Protein AF-0000000066301058 (afdb_homodimer)

Foldseek 3Di:
DVVVVVVVVVVVLLVVLVVVLVVVLQADKFWFFFPVRQWIWIAGSVGDTDDIHHHPVQPDPPNVVVVVVRNVRRSVRRVVVSVVVSVVSVCVSCVVPCPPPPDPNPD/DVVVVVVVVVVVLLVVLVVVLVVVLQADKFWFFFPVRQWIWIAGSVGDTDDIHHHPVQPDPPNVVVVVVRNVRRSVRRVVVSVVVSVVSVCVSCVVPCPPPPDPNPD

Organism: Phenylobacterium zucineum (strain HLK1) (NCBI:txid450851)

Radius of gyration: 21.94 Å; Cα contacts (8 Å, |Δi|>4): 289; chains: 2; bounding box: 33×73×50 Å

Structure (mmCIF, N/CA/C/O backbone):
data_AF-0000000066301058-model_v1
#
loop_
_entity.id
_entity.type
_entity.pdbx_description
1 polymer 'Nucleoid-associated protein PHZ_c0369'
#
loop_
_atom_site.group_PDB
_atom_site.id
_atom_site.type_symbol
_atom_site.label_atom_id
_atom_site.label_alt_id
_atom_site.label_comp_id
_atom_site.label_asym_id
_atom_site.label_entity_id
_atom_site.label_seq_id
_atom_site.pdbx_PDB_ins_code
_atom_site.Cartn_x
_atom_site.Cartn_y
_atom_site.Cartn_z
_atom_site.occupancy
_atom_site.B_iso_or_equiv
_atom_site.auth_seq_id
_atom_site.auth_comp_id
_atom_site.auth_asym_id
_atom_site.auth_atom_id
_atom_site.pdbx_PDB_model_num
ATOM 1 N N . MET A 1 1 ? 3.502 44.375 7.547 1 65.12 1 MET A N 1
ATOM 2 C CA . MET A 1 1 ? 2.688 43.875 6.445 1 65.12 1 MET A CA 1
ATOM 3 C C . MET A 1 1 ? 3.535 43.062 5.453 1 65.12 1 MET A C 1
ATOM 5 O O . MET A 1 1 ? 3.078 42.062 4.895 1 65.12 1 MET A O 1
ATOM 9 N N . LYS A 1 2 ? 4.75 43.5 5.191 1 77.94 2 LYS A N 1
ATOM 10 C CA . LYS A 1 2 ? 5.688 42.844 4.285 1 77.94 2 LYS A CA 1
ATOM 11 C C . LYS A 1 2 ? 6.039 41.438 4.785 1 77.94 2 LYS A C 1
ATOM 13 O O . LYS A 1 2 ? 6.113 40.5 3.998 1 77.94 2 LYS A O 1
ATOM 18 N N . ASP A 1 3 ? 5.965 41.344 6.133 1 84.44 3 ASP A N 1
ATOM 19 C CA . ASP A 1 3 ? 6.316 40.062 6.746 1 84.44 3 ASP A CA 1
ATOM 20 C C . ASP A 1 3 ? 5.188 39.031 6.586 1 84.44 3 ASP A C 1
ATOM 22 O O . ASP A 1 3 ? 5.434 37.875 6.293 1 84.44 3 ASP A O 1
ATOM 26 N N . LEU A 1 4 ? 3.994 39.656 6.539 1 82.06 4 LEU A N 1
ATOM 27 C CA . LEU A 1 4 ? 2.82 38.812 6.383 1 82.06 4 LEU A CA 1
ATOM 28 C C . LEU A 1 4 ? 2.689 38.312 4.945 1 82.06 4 LEU A C 1
ATOM 30 O O . LEU A 1 4 ? 2.363 37.156 4.707 1 82.06 4 LEU A O 1
ATOM 34 N N . ASN A 1 5 ? 2.988 39.25 4.016 1 88.12 5 ASN A N 1
ATOM 35 C CA . ASN A 1 5 ? 2.934 38.906 2.6 1 88.12 5 ASN A CA 1
ATOM 36 C C . ASN A 1 5 ? 3.955 37.844 2.242 1 88.12 5 ASN A C 1
ATOM 38 O O . ASN A 1 5 ? 3.664 36.938 1.451 1 88.12 5 ASN A O 1
ATOM 42 N N . SER A 1 6 ? 5.172 37.969 2.773 1 87.19 6 SER A N 1
ATOM 43 C CA . SER A 1 6 ? 6.227 36.969 2.531 1 87.19 6 SER A CA 1
ATOM 44 C C . SER A 1 6 ? 5.863 35.625 3.119 1 87.19 6 SER A C 1
ATOM 46 O O . SER A 1 6 ? 6.102 34.594 2.496 1 87.19 6 SER A O 1
ATOM 48 N N . LEU A 1 7 ? 5.266 35.656 4.277 1 85.56 7 LEU A N 1
ATOM 49 C CA . LEU A 1 7 ? 4.824 34.438 4.926 1 85.56 7 LEU A CA 1
ATOM 50 C C . LEU A 1 7 ? 3.721 33.75 4.117 1 85.56 7 LEU A C 1
ATOM 52 O O . LEU A 1 7 ? 3.748 32.531 3.922 1 85.56 7 LEU A O 1
ATOM 56 N N . MET A 1 8 ? 2.795 34.5 3.643 1 87.56 8 MET A N 1
ATOM 57 C CA . MET A 1 8 ? 1.686 33.969 2.848 1 87.56 8 MET A CA 1
ATOM 58 C C . MET A 1 8 ? 2.191 33.344 1.555 1 87.56 8 MET A C 1
ATOM 60 O O . MET A 1 8 ? 1.73 32.281 1.159 1 87.56 8 MET A O 1
ATOM 64 N N . LYS A 1 9 ? 3.193 34.031 0.849 1 90.31 9 LYS A N 1
ATOM 65 C CA . LYS A 1 9 ? 3.795 33.531 -0.377 1 90.31 9 LYS A CA 1
ATOM 66 C C . LYS A 1 9 ? 4.527 32.219 -0.12 1 90.31 9 LYS A C 1
ATOM 68 O O . LYS A 1 9 ? 4.445 31.281 -0.925 1 90.31 9 LYS A O 1
ATOM 73 N N . GLN A 1 10 ? 5.148 32.125 0.929 1 87 10 GLN A N 1
ATOM 74 C CA . GLN A 1 10 ? 5.867 30.922 1.316 1 87 10 GLN A CA 1
ATOM 75 C C . GLN A 1 10 ? 4.902 29.766 1.599 1 87 10 GLN A C 1
ATOM 77 O O . GLN A 1 10 ? 5.129 28.641 1.163 1 87 10 GLN A O 1
ATOM 82 N N . ALA A 1 11 ? 3.848 30.078 2.26 1 87.19 11 ALA A N 1
ATOM 83 C CA . ALA 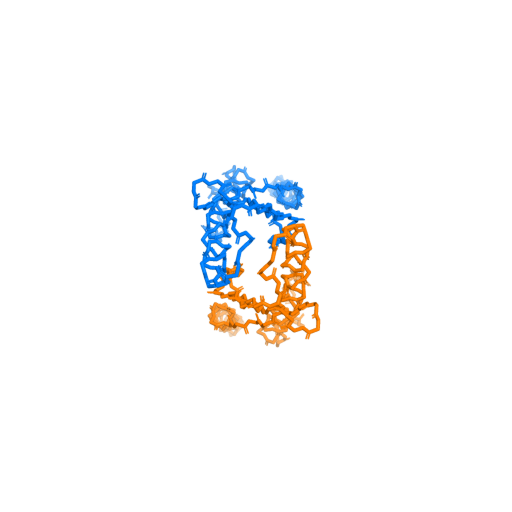A 1 11 ? 2.83 29.062 2.557 1 87.19 11 ALA A CA 1
ATOM 84 C C . ALA A 1 11 ? 2.221 28.5 1.275 1 87.19 11 ALA A C 1
ATOM 86 O O . ALA A 1 11 ? 2.059 27.297 1.136 1 87.19 11 ALA A O 1
ATOM 87 N N . GLN A 1 12 ? 1.931 29.375 0.357 1 92.62 12 GLN A N 1
ATOM 88 C CA . GLN A 1 12 ? 1.384 28.969 -0.935 1 92.62 12 GLN A CA 1
ATOM 89 C C . GLN A 1 12 ? 2.379 28.109 -1.713 1 92.62 12 GLN A C 1
ATOM 91 O O . GLN A 1 12 ? 1.999 27.125 -2.34 1 92.62 12 GLN A O 1
ATOM 96 N N . ALA A 1 13 ? 3.59 28.516 -1.666 1 90.81 13 ALA A N 1
ATOM 97 C CA . ALA A 1 13 ? 4.641 27.766 -2.355 1 90.81 13 ALA A CA 1
ATOM 98 C C . ALA A 1 13 ? 4.793 26.359 -1.779 1 90.81 13 ALA A C 1
ATOM 100 O O . ALA A 1 13 ? 4.957 25.391 -2.525 1 90.81 13 ALA A O 1
ATOM 101 N N . MET A 1 14 ? 4.723 26.266 -0.53 1 88.12 14 MET A N 1
ATOM 102 C CA . MET A 1 14 ? 4.805 24.953 0.13 1 88.12 14 MET A CA 1
ATOM 103 C C . MET A 1 14 ? 3.633 24.062 -0.27 1 88.12 14 MET A C 1
ATOM 105 O O . MET A 1 14 ? 3.826 22.906 -0.643 1 88.12 14 MET A O 1
ATOM 109 N N . GLN A 1 15 ? 2.502 24.625 -0.193 1 92.62 15 GLN A N 1
ATOM 110 C CA . GLN A 1 15 ? 1.301 23.891 -0.576 1 92.62 15 GLN A CA 1
ATOM 111 C C . GLN A 1 15 ? 1.418 23.344 -1.998 1 92.62 15 GLN A C 1
ATOM 113 O O . GLN A 1 15 ? 1.057 22.203 -2.262 1 92.62 15 GLN A O 1
ATOM 118 N N . GLN A 1 16 ? 1.883 24.141 -2.938 1 94.75 16 GLN A N 1
ATOM 119 C CA . GLN A 1 16 ? 2.045 23.75 -4.332 1 94.75 16 GLN A CA 1
ATOM 120 C C . GLN A 1 16 ? 3.09 22.641 -4.473 1 94.75 16 GLN A C 1
ATOM 122 O O . GLN A 1 16 ? 2.895 21.688 -5.227 1 94.75 16 GLN A O 1
ATOM 127 N N . LYS A 1 17 ? 4.152 22.734 -3.787 1 93.81 17 LYS A N 1
ATOM 128 C CA . LYS A 1 17 ? 5.215 21.75 -3.863 1 93.81 17 LYS A CA 1
ATOM 129 C C . LYS A 1 17 ? 4.742 20.391 -3.338 1 93.81 17 LYS A C 1
ATOM 131 O O . LYS A 1 17 ? 5.094 19.344 -3.891 1 93.81 17 LYS A O 1
ATOM 136 N N . LEU A 1 18 ? 3.973 20.453 -2.254 1 92.75 18 LEU A N 1
ATOM 137 C CA . LEU A 1 18 ? 3.414 19.219 -1.704 1 92.75 18 LEU A CA 1
ATOM 138 C C . LEU A 1 18 ? 2.428 18.578 -2.68 1 92.75 18 LEU A C 1
ATOM 140 O O . LEU A 1 18 ? 2.426 17.359 -2.865 1 92.75 18 LEU A O 1
ATOM 144 N N . ALA A 1 19 ? 1.634 19.359 -3.27 1 95.88 19 ALA A N 1
ATOM 145 C CA . ALA A 1 19 ? 0.69 18.859 -4.266 1 95.88 19 ALA A CA 1
ATOM 146 C C . ALA A 1 19 ? 1.422 18.219 -5.445 1 95.88 19 ALA A C 1
ATOM 148 O O . ALA A 1 19 ? 1.032 17.156 -5.926 1 95.88 19 ALA A O 1
ATOM 149 N N . ASP A 1 20 ? 2.473 18.828 -5.836 1 96.81 20 ASP A N 1
ATOM 150 C CA . ASP A 1 20 ? 3.287 18.297 -6.926 1 96.81 20 ASP A CA 1
ATOM 151 C C . ASP A 1 20 ? 3.93 16.969 -6.539 1 96.81 20 ASP A C 1
ATOM 153 O O . ASP A 1 20 ? 3.996 16.047 -7.352 1 96.81 20 ASP A O 1
ATOM 157 N N . ALA A 1 21 ? 4.434 16.875 -5.348 1 96.31 21 ALA A N 1
ATOM 158 C CA . ALA A 1 21 ? 5.031 15.648 -4.84 1 96.31 21 ALA A CA 1
ATOM 159 C C . ALA A 1 21 ? 4.012 14.516 -4.82 1 96.31 21 ALA A C 1
ATOM 161 O O . ALA A 1 21 ? 4.32 13.391 -5.223 1 96.31 21 ALA A O 1
ATOM 162 N N . GLN A 1 22 ? 2.799 14.859 -4.438 1 96.25 22 GLN A N 1
ATOM 163 C CA . GLN A 1 22 ? 1.732 13.867 -4.422 1 96.25 22 GLN A CA 1
ATOM 164 C C . GLN A 1 22 ? 1.413 13.383 -5.832 1 96.25 22 GLN A C 1
ATOM 166 O O . GLN A 1 22 ? 1.138 12.195 -6.043 1 96.25 22 GLN A O 1
ATOM 171 N N . GLY A 1 23 ? 1.406 14.281 -6.77 1 97.38 23 GLY A N 1
ATOM 172 C CA . GLY A 1 23 ? 1.215 13.914 -8.164 1 97.38 23 GLY A CA 1
ATOM 173 C C . GLY A 1 23 ? 2.303 12.992 -8.688 1 97.38 23 GLY A C 1
ATOM 174 O O . GLY A 1 23 ? 2.012 12.008 -9.375 1 97.38 23 GLY A O 1
ATOM 175 N N . ARG A 1 24 ? 3.549 13.305 -8.359 1 97.5 24 ARG A N 1
ATOM 176 C CA . ARG A 1 24 ? 4.676 12.469 -8.758 1 97.5 24 ARG A CA 1
ATOM 177 C C . ARG A 1 24 ? 4.562 11.07 -8.164 1 97.5 24 ARG A C 1
ATOM 179 O O . ARG A 1 24 ? 4.824 10.078 -8.844 1 97.5 24 ARG A O 1
ATOM 186 N N . ILE A 1 25 ? 4.215 11.023 -6.926 1 97.44 25 ILE A N 1
ATOM 187 C CA . ILE A 1 25 ? 4.055 9.742 -6.242 1 97.44 25 ILE A CA 1
ATOM 188 C C . ILE A 1 25 ? 2.957 8.93 -6.922 1 97.44 25 ILE A C 1
ATOM 190 O O . ILE A 1 25 ? 3.125 7.734 -7.168 1 97.44 25 ILE A O 1
ATOM 194 N N . ALA A 1 26 ? 1.856 9.555 -7.285 1 96.56 26 ALA A N 1
ATOM 195 C CA . ALA A 1 26 ? 0.725 8.859 -7.895 1 96.56 26 ALA A CA 1
ATOM 196 C C . ALA A 1 26 ? 1.11 8.266 -9.242 1 96.56 26 ALA A C 1
ATOM 198 O O . ALA A 1 26 ? 0.538 7.258 -9.672 1 96.56 26 ALA A O 1
ATOM 199 N N . GLU A 1 27 ? 2.1 8.789 -9.867 1 97.19 27 GLU A N 1
ATOM 200 C CA . GLU A 1 27 ? 2.467 8.367 -11.219 1 97.19 27 GLU A CA 1
ATOM 201 C C . GLU A 1 27 ? 3.641 7.391 -11.188 1 97.19 27 GLU A C 1
ATOM 203 O O . GLU A 1 27 ? 3.988 6.801 -12.219 1 97.19 27 GLU A O 1
ATOM 208 N N . MET A 1 28 ? 4.16 7.246 -10.062 1 97.56 28 MET A N 1
ATOM 209 C CA . MET A 1 28 ? 5.359 6.422 -9.953 1 97.56 28 MET A CA 1
ATOM 210 C C . MET A 1 28 ? 5.016 4.941 -10.039 1 97.56 28 MET A C 1
ATOM 212 O O . MET A 1 28 ? 3.902 4.535 -9.703 1 97.56 28 MET A O 1
ATOM 216 N N . GLU A 1 29 ? 6.012 4.18 -10.562 1 98.75 29 GLU A N 1
ATOM 217 C CA . GLU A 1 29 ? 5.977 2.721 -10.578 1 98.75 29 GLU A CA 1
ATOM 218 C C . GLU A 1 29 ? 7.297 2.131 -10.102 1 98.75 29 GLU A C 1
ATOM 220 O O . GLU A 1 29 ? 8.367 2.615 -10.469 1 98.75 29 GLU A O 1
ATOM 225 N N . VAL A 1 30 ? 7.191 1.117 -9.289 1 98.81 30 VAL A N 1
ATOM 226 C CA . VAL A 1 30 ? 8.391 0.49 -8.734 1 98.81 30 VAL A CA 1
ATOM 227 C C . VAL A 1 30 ? 8.328 -1.02 -8.953 1 98.81 30 VAL A C 1
ATOM 229 O O . VAL A 1 30 ? 7.309 -1.654 -8.68 1 98.81 30 VAL A O 1
ATOM 232 N N . GLU A 1 31 ? 9.445 -1.523 -9.391 1 98.94 31 GLU A N 1
ATOM 233 C CA . GLU A 1 31 ? 9.523 -2.961 -9.641 1 98.94 31 GLU A CA 1
ATOM 234 C C . GLU A 1 31 ? 10.125 -3.693 -8.438 1 98.94 31 GLU A C 1
ATOM 236 O O . GLU A 1 31 ? 11.07 -3.203 -7.816 1 98.94 31 GLU A O 1
ATOM 241 N N . GLY A 1 32 ? 9.562 -4.824 -8.094 1 98.94 32 GLY A N 1
ATOM 242 C CA . GLY A 1 32 ? 10.125 -5.777 -7.148 1 98.94 32 GLY A CA 1
ATOM 243 C C . GLY A 1 32 ? 10.297 -7.168 -7.734 1 98.94 32 GLY A C 1
ATOM 244 O O . GLY A 1 32 ? 9.578 -7.551 -8.656 1 98.94 32 GLY A O 1
ATOM 245 N N . THR A 1 33 ? 11.328 -7.859 -7.172 1 98.94 33 THR A N 1
ATOM 246 C CA . THR A 1 33 ? 11.617 -9.188 -7.711 1 98.94 33 THR A CA 1
ATOM 247 C C . THR A 1 33 ? 11.914 -10.172 -6.586 1 98.94 33 THR A C 1
ATOM 249 O O . THR A 1 33 ? 12.211 -9.766 -5.457 1 98.94 33 THR A O 1
ATOM 252 N N . SER A 1 34 ? 11.742 -11.391 -6.891 1 98.94 34 SER A N 1
ATOM 253 C CA . SER A 1 34 ? 12.156 -12.484 -6.02 1 98.94 34 SER A CA 1
ATOM 254 C C . SER A 1 34 ? 12.477 -13.742 -6.828 1 98.94 34 SER A C 1
ATOM 256 O O . SER A 1 34 ? 12.25 -13.773 -8.039 1 98.94 34 SER A O 1
ATOM 258 N N . GLY A 1 35 ? 13.141 -14.734 -6.191 1 98.62 35 GLY A N 1
ATOM 259 C CA . GLY A 1 35 ? 13.43 -16 -6.852 1 98.62 35 GLY A CA 1
ATOM 260 C C . GLY A 1 35 ? 14.375 -15.852 -8.023 1 98.62 35 GLY A C 1
ATOM 261 O O . GLY A 1 35 ? 14.227 -16.531 -9.039 1 98.62 35 GLY A O 1
ATOM 262 N N . GLY A 1 36 ? 15.242 -14.953 -7.988 1 98.25 36 GLY A N 1
ATOM 263 C CA . GLY A 1 36 ? 16.188 -14.734 -9.07 1 98.25 36 GLY A CA 1
ATOM 264 C C . GLY A 1 36 ? 15.555 -14.156 -10.32 1 98.25 36 GLY A C 1
ATOM 265 O O . GLY A 1 36 ? 16 -14.438 -11.43 1 98.25 36 GLY A O 1
ATOM 266 N N . GLY A 1 37 ? 14.359 -13.5 -10.148 1 98.69 37 GLY A N 1
ATOM 267 C CA . GLY A 1 37 ? 13.68 -12.867 -11.266 1 98.69 37 GLY A CA 1
ATOM 268 C C . GLY A 1 37 ? 12.516 -13.688 -11.797 1 98.69 37 GLY A C 1
ATOM 269 O O . GLY A 1 37 ? 11.812 -13.258 -12.711 1 98.69 37 GLY A O 1
ATOM 270 N N . MET A 1 38 ? 12.32 -14.766 -11.133 1 98.81 38 MET A N 1
ATOM 271 C CA . MET A 1 38 ? 11.219 -15.617 -11.586 1 98.81 38 MET A CA 1
ATOM 272 C C . MET A 1 38 ? 9.875 -14.961 -11.289 1 98.81 38 MET A C 1
ATOM 274 O O . MET A 1 38 ? 8.867 -15.289 -11.93 1 98.81 38 MET A O 1
ATOM 278 N N . VAL A 1 39 ? 9.883 -14.172 -10.32 1 98.94 39 VAL A N 1
ATOM 279 C CA . VAL A 1 39 ? 8.711 -13.352 -10.023 1 98.94 39 VAL A CA 1
ATOM 280 C C . VAL A 1 39 ? 9.078 -11.875 -10.094 1 98.94 39 VAL A C 1
ATOM 282 O O . VAL A 1 39 ? 10.039 -11.438 -9.453 1 98.94 39 VAL A O 1
ATOM 285 N N . LYS A 1 40 ? 8.367 -11.164 -10.859 1 98.94 40 LYS A N 1
ATOM 286 C CA . LYS A 1 40 ? 8.469 -9.711 -10.961 1 98.94 40 LYS A CA 1
ATOM 287 C C . LYS A 1 40 ? 7.105 -9.047 -10.797 1 98.94 40 LYS A C 1
ATOM 289 O O . LYS A 1 40 ? 6.102 -9.547 -11.305 1 98.94 40 LYS A O 1
ATOM 294 N N . LEU A 1 41 ? 7.102 -7.898 -10.047 1 98.88 41 LEU A N 1
ATOM 295 C CA . LEU A 1 41 ? 5.84 -7.168 -9.977 1 98.88 41 LEU A CA 1
ATOM 296 C C . LEU A 1 41 ? 6.086 -5.664 -9.906 1 98.88 41 LEU A C 1
ATOM 298 O O . LEU A 1 41 ? 7.219 -5.227 -9.68 1 98.88 41 LEU A O 1
ATOM 302 N N . VAL A 1 42 ? 5.027 -4.992 -10.234 1 98.94 42 VAL A N 1
ATOM 303 C CA . VAL A 1 42 ? 5.098 -3.535 -10.266 1 98.94 42 VAL A CA 1
ATOM 304 C C . VAL A 1 42 ? 4.047 -2.947 -9.328 1 98.94 42 VAL A C 1
ATOM 306 O O . VAL A 1 42 ? 2.861 -3.266 -9.438 1 98.94 42 VAL A O 1
ATOM 309 N N . LEU A 1 43 ? 4.539 -2.1 -8.453 1 98.88 43 LEU A N 1
ATOM 310 C CA . LEU A 1 43 ? 3.645 -1.326 -7.605 1 98.88 43 LEU A CA 1
ATOM 311 C C . LEU A 1 43 ? 3.561 0.122 -8.078 1 98.88 43 LEU A C 1
ATOM 313 O O . LEU A 1 43 ? 4.574 0.716 -8.453 1 98.88 43 LEU A O 1
ATOM 317 N N . LYS A 1 44 ? 2.357 0.593 -8.016 1 98.5 44 LYS A N 1
ATOM 318 C CA . LYS A 1 44 ? 2.164 2.027 -8.203 1 98.5 44 LYS A CA 1
ATOM 319 C C . LYS A 1 44 ? 2.504 2.799 -6.93 1 98.5 44 LYS A C 1
ATOM 321 O O . LYS A 1 44 ? 2.518 2.229 -5.84 1 98.5 44 LYS A O 1
ATOM 326 N N . GLY A 1 45 ? 2.672 4.078 -7.125 1 98 45 GLY A N 1
ATOM 327 C CA . GLY A 1 45 ? 2.996 4.945 -6.004 1 98 45 GLY A CA 1
ATOM 328 C C . GLY A 1 45 ? 1.936 4.938 -4.918 1 98 45 GLY A C 1
ATOM 329 O O . GLY A 1 45 ? 2.236 5.176 -3.746 1 98 45 GLY A O 1
ATOM 330 N N . THR A 1 46 ? 0.765 4.59 -5.344 1 96.75 46 THR A N 1
ATOM 331 C CA . THR A 1 46 ? -0.383 4.598 -4.445 1 96.75 46 THR A CA 1
ATOM 332 C C . THR A 1 46 ? -0.473 3.281 -3.674 1 96.75 46 THR A C 1
ATOM 334 O O . THR A 1 46 ? -1.322 3.129 -2.793 1 96.75 46 THR A O 1
ATOM 337 N N . GLY A 1 47 ? 0.35 2.35 -4.051 1 97.62 47 GLY A N 1
ATOM 338 C CA . GLY A 1 47 ? 0.359 1.067 -3.365 1 97.62 47 GLY A CA 1
ATOM 339 C C . GLY A 1 47 ? -0.398 -0.014 -4.113 1 97.62 47 GLY A C 1
ATOM 340 O O . GLY A 1 47 ? -0.418 -1.171 -3.688 1 97.62 47 GLY A O 1
ATOM 341 N N . GLU A 1 48 ? -0.972 0.327 -5.258 1 98.38 48 GLU A N 1
ATOM 342 C CA . GLU A 1 48 ? -1.681 -0.658 -6.07 1 98.38 48 GLU A CA 1
ATOM 343 C C . GLU A 1 48 ? -0.705 -1.56 -6.82 1 98.38 48 GLU A C 1
ATOM 345 O O . GLU A 1 48 ? 0.32 -1.092 -7.32 1 98.38 48 GLU A O 1
ATOM 350 N N . LEU A 1 49 ? -1.061 -2.799 -6.852 1 98.94 49 LEU A N 1
ATOM 351 C CA . LEU A 1 49 ? -0.305 -3.74 -7.668 1 98.94 49 LEU A CA 1
ATOM 352 C C . LEU A 1 49 ? -0.728 -3.65 -9.133 1 98.94 49 LEU A C 1
ATOM 354 O O . LEU A 1 49 ? -1.844 -4.039 -9.484 1 98.94 49 LEU A O 1
ATOM 358 N N . ALA A 1 50 ? 0.162 -3.232 -10.008 1 98.88 50 ALA A N 1
ATOM 359 C CA . ALA A 1 50 ? -0.177 -2.955 -11.398 1 98.88 50 ALA A CA 1
ATOM 360 C C . ALA A 1 50 ? 0.015 -4.195 -12.266 1 98.88 50 ALA A C 1
ATOM 362 O O . ALA A 1 50 ? -0.757 -4.434 -13.203 1 98.88 50 ALA A O 1
ATOM 363 N N . ARG A 1 51 ? 1.091 -4.926 -11.844 1 98.88 51 ARG A N 1
ATOM 364 C CA . ARG A 1 51 ? 1.461 -6.035 -12.719 1 98.88 51 ARG A CA 1
ATOM 365 C C . ARG A 1 51 ? 2.232 -7.102 -11.953 1 98.88 51 ARG A C 1
ATOM 367 O O . ARG A 1 51 ? 2.955 -6.789 -11 1 98.88 51 ARG A O 1
ATOM 374 N N . VAL A 1 52 ? 2.037 -8.297 -12.406 1 98.94 52 VAL A N 1
ATOM 375 C CA . VAL A 1 52 ? 2.816 -9.445 -11.945 1 98.94 52 VAL A CA 1
ATOM 376 C C . VAL A 1 52 ? 3.295 -10.266 -13.141 1 98.94 52 VAL A C 1
ATOM 378 O O . VAL A 1 52 ? 2.537 -10.492 -14.094 1 98.94 52 VAL A O 1
ATOM 381 N N . ASP A 1 53 ? 4.473 -10.633 -13.109 1 98.88 53 ASP A N 1
ATOM 382 C CA . ASP A 1 53 ? 5.055 -11.555 -14.086 1 98.88 53 ASP A CA 1
ATOM 383 C C . ASP A 1 53 ? 5.641 -12.789 -13.406 1 98.88 53 ASP A C 1
ATOM 385 O O . ASP A 1 53 ? 6.461 -12.664 -12.492 1 98.88 53 ASP A O 1
ATOM 389 N N . LEU A 1 54 ? 5.23 -13.914 -13.883 1 98.88 54 LEU A N 1
ATOM 390 C CA . LEU A 1 54 ? 5.68 -15.18 -13.32 1 98.88 54 LEU A CA 1
ATOM 391 C C . LEU A 1 54 ? 6.41 -16.016 -14.367 1 98.88 54 LEU A C 1
ATOM 393 O O . LEU A 1 54 ? 5.91 -16.203 -15.484 1 98.88 54 LEU A O 1
ATOM 397 N N . ASP A 1 55 ? 7.52 -16.516 -13.992 1 98.62 55 ASP A N 1
ATOM 398 C CA . ASP A 1 55 ? 8.234 -17.422 -14.875 1 98.62 55 ASP A CA 1
ATOM 399 C C . ASP A 1 55 ? 7.457 -18.734 -15.07 1 98.62 55 ASP A C 1
ATOM 401 O O . ASP A 1 55 ? 6.91 -19.281 -14.109 1 98.62 55 ASP A O 1
ATOM 405 N N . GLU A 1 56 ? 7.543 -19.172 -16.156 1 97.56 56 GLU A N 1
ATOM 406 C CA . GLU A 1 56 ? 6.762 -20.359 -16.5 1 97.56 56 GLU A CA 1
ATOM 407 C C . GLU A 1 56 ? 7.227 -21.578 -15.711 1 97.56 56 GLU A C 1
ATOM 409 O O . GLU A 1 56 ? 6.441 -22.484 -15.445 1 97.56 56 GLU A O 1
ATOM 414 N N . SER A 1 57 ? 8.406 -21.609 -15.297 1 97.31 57 SER A N 1
ATOM 415 C CA . SER A 1 57 ? 8.945 -22.734 -14.555 1 97.31 57 SER A CA 1
ATOM 416 C C . SER A 1 57 ? 8.266 -22.875 -13.195 1 97.31 57 SER A C 1
ATOM 418 O O . SER A 1 57 ? 8.359 -23.922 -12.555 1 97.31 57 SER A O 1
ATOM 420 N N . LEU A 1 58 ? 7.578 -21.891 -12.844 1 98.25 58 LEU A N 1
ATOM 421 C CA . LEU A 1 58 ? 6.891 -21.906 -11.562 1 98.25 58 LEU A CA 1
ATOM 422 C C . LEU A 1 58 ? 5.512 -22.547 -11.688 1 98.25 58 LEU A C 1
ATOM 424 O O . LEU A 1 58 ? 4.879 -22.875 -10.672 1 98.25 58 LEU A O 1
ATOM 428 N N . MET A 1 59 ? 5.094 -22.672 -12.898 1 98.19 59 MET A N 1
ATOM 429 C CA . MET A 1 59 ? 3.75 -23.188 -13.133 1 98.19 59 MET A CA 1
ATOM 430 C C . MET A 1 59 ? 3.764 -24.703 -13.234 1 98.19 59 MET A C 1
ATOM 432 O O . MET A 1 59 ? 3.652 -25.266 -14.328 1 98.19 59 MET A O 1
ATOM 436 N N . ALA A 1 60 ? 3.854 -25.328 -12.07 1 97.19 60 ALA A N 1
ATOM 437 C CA . ALA A 1 60 ? 3.896 -26.781 -11.953 1 97.19 60 ALA A CA 1
ATOM 438 C C . ALA A 1 60 ? 3.098 -27.266 -10.75 1 97.19 60 ALA A C 1
ATOM 440 O O . ALA A 1 60 ? 3.039 -26.578 -9.727 1 97.19 60 ALA A O 1
ATOM 441 N N . PRO A 1 61 ? 2.531 -28.438 -10.906 1 96.25 61 PRO A N 1
ATOM 442 C CA . PRO A 1 61 ? 1.782 -28.969 -9.766 1 96.25 61 PRO A CA 1
ATOM 443 C C . PRO A 1 61 ? 2.613 -29.016 -8.484 1 96.25 61 PRO A C 1
ATOM 445 O O . PRO A 1 61 ? 3.805 -29.328 -8.531 1 96.25 61 PRO A O 1
ATOM 448 N N . GLY A 1 62 ? 1.981 -28.547 -7.379 1 95.88 62 GLY A N 1
ATOM 449 C CA . GLY A 1 62 ? 2.627 -28.625 -6.078 1 95.88 62 GLY A CA 1
ATOM 450 C C . GLY A 1 62 ? 3.477 -27.406 -5.762 1 95.88 62 GLY A C 1
ATOM 451 O O . GLY A 1 62 ? 4.035 -27.297 -4.668 1 95.88 62 GLY A O 1
ATOM 452 N N . GLU A 1 63 ? 3.535 -26.406 -6.598 1 96.62 63 GLU A N 1
ATOM 453 C CA . GLU A 1 63 ? 4.41 -25.25 -6.414 1 96.62 63 GLU A CA 1
ATOM 454 C C . GLU A 1 63 ? 3.646 -24.078 -5.805 1 96.62 63 GLU A C 1
ATOM 456 O O . GLU A 1 63 ? 4.199 -22.984 -5.645 1 96.62 63 GLU A O 1
ATOM 461 N N . GLY A 1 64 ? 2.441 -24.281 -5.445 1 97.69 64 GLY A N 1
ATOM 462 C CA . GLY A 1 64 ? 1.583 -23.188 -4.984 1 97.69 64 GLY A CA 1
ATOM 463 C C . GLY A 1 64 ? 2.178 -22.406 -3.83 1 97.69 64 GLY A C 1
ATOM 464 O O . GLY A 1 64 ? 2.184 -21.172 -3.848 1 97.69 64 GLY A O 1
ATOM 465 N N . GLU A 1 65 ? 2.652 -23.156 -2.854 1 98.06 65 GLU A N 1
ATOM 466 C CA . GLU A 1 65 ? 3.225 -22.5 -1.682 1 98.06 65 GLU A CA 1
ATOM 467 C C . GLU A 1 65 ? 4.492 -21.734 -2.043 1 98.06 65 GLU A C 1
ATOM 469 O O . GLU A 1 65 ? 4.703 -20.625 -1.568 1 98.06 65 GLU A O 1
ATOM 474 N N . VAL A 1 66 ? 5.297 -22.391 -2.9 1 98.06 66 VAL A N 1
ATOM 475 C CA . VAL A 1 66 ? 6.527 -21.75 -3.344 1 98.06 66 VAL A CA 1
ATOM 476 C C . VAL A 1 66 ? 6.199 -20.453 -4.094 1 98.06 66 VAL A C 1
ATOM 478 O O . VAL A 1 66 ? 6.781 -19.406 -3.818 1 98.06 66 VAL A O 1
ATOM 481 N N . VAL A 1 67 ? 5.301 -20.484 -5 1 98.81 67 VAL A N 1
ATOM 482 C CA . VAL A 1 67 ? 4.891 -19.328 -5.797 1 98.81 67 VAL A CA 1
ATOM 483 C C . VAL A 1 67 ? 4.348 -18.234 -4.879 1 98.81 67 VAL A C 1
ATOM 485 O O . VAL A 1 67 ? 4.723 -17.078 -5.004 1 98.81 67 VAL A O 1
ATOM 488 N N . ALA A 1 68 ? 3.523 -18.609 -3.975 1 98.88 68 ALA A N 1
ATOM 489 C CA . ALA A 1 68 ? 2.945 -17.672 -3.021 1 98.88 68 ALA A CA 1
ATOM 490 C C . ALA A 1 68 ? 4.035 -16.938 -2.234 1 98.88 68 ALA A C 1
ATOM 492 O O . ALA A 1 68 ? 4.004 -15.719 -2.098 1 98.88 68 ALA A O 1
ATOM 493 N N . ASP A 1 69 ? 4.965 -17.688 -1.737 1 98.88 69 ASP A N 1
ATOM 494 C CA . ASP A 1 69 ? 6.047 -17.109 -0.95 1 98.88 69 ASP A CA 1
ATOM 495 C C . ASP A 1 69 ? 6.867 -16.125 -1.786 1 98.88 69 ASP A C 1
ATOM 497 O O . ASP A 1 69 ? 7.281 -15.07 -1.293 1 98.88 69 ASP A O 1
ATOM 501 N N . LEU A 1 70 ? 7.105 -16.5 -2.994 1 98.94 70 LEU A N 1
ATOM 502 C CA . LEU A 1 70 ? 7.891 -15.641 -3.877 1 98.94 70 LEU A CA 1
ATOM 503 C C . LEU A 1 70 ? 7.141 -14.352 -4.195 1 98.94 70 LEU A C 1
ATOM 505 O O . LEU A 1 70 ? 7.754 -13.289 -4.332 1 98.94 70 LEU A O 1
ATOM 509 N N . ILE A 1 71 ? 5.828 -14.422 -4.359 1 98.94 71 ILE A N 1
ATOM 510 C CA . ILE A 1 71 ? 5.02 -13.234 -4.602 1 98.94 71 ILE A CA 1
ATOM 511 C C . ILE A 1 71 ? 5.121 -12.297 -3.402 1 98.94 71 ILE A C 1
ATOM 513 O O . ILE A 1 71 ? 5.316 -11.086 -3.566 1 98.94 71 ILE A O 1
ATOM 517 N N . VAL A 1 72 ? 5.004 -12.844 -2.221 1 99 72 VAL A N 1
ATOM 518 C CA . VAL A 1 72 ? 5.121 -12.031 -1.011 1 99 72 VAL A CA 1
ATOM 519 C C . VAL A 1 72 ? 6.5 -11.383 -0.96 1 99 72 VAL A C 1
ATOM 521 O O . VAL A 1 72 ? 6.617 -10.188 -0.66 1 99 72 VAL A O 1
ATOM 524 N N . ALA A 1 73 ? 7.492 -12.117 -1.293 1 98.94 73 ALA A N 1
ATOM 525 C CA . ALA A 1 73 ? 8.859 -11.617 -1.258 1 98.94 73 ALA A CA 1
ATOM 526 C C . ALA A 1 73 ? 9.078 -10.523 -2.297 1 98.94 73 ALA A C 1
ATOM 528 O O . ALA A 1 73 ? 9.719 -9.508 -2.018 1 98.94 73 ALA A O 1
ATOM 529 N N . ALA A 1 74 ? 8.586 -10.711 -3.48 1 98.94 74 ALA A N 1
ATOM 530 C CA . ALA A 1 74 ? 8.703 -9.703 -4.531 1 98.94 74 ALA A CA 1
ATOM 531 C C . ALA A 1 74 ? 7.949 -8.43 -4.152 1 98.94 74 ALA A C 1
ATOM 533 O O . ALA A 1 74 ? 8.422 -7.32 -4.41 1 98.94 74 ALA A O 1
ATOM 534 N N . HIS A 1 75 ? 6.844 -8.633 -3.572 1 98.94 75 HIS A N 1
ATOM 535 C CA . HIS A 1 75 ? 6.086 -7.477 -3.098 1 98.94 75 HIS A CA 1
ATOM 536 C C . HIS A 1 75 ? 6.852 -6.723 -2.016 1 98.94 75 HIS A C 1
ATOM 538 O O . HIS A 1 75 ? 6.887 -5.492 -2.018 1 98.94 75 HIS A O 1
ATOM 544 N N . ALA A 1 76 ? 7.438 -7.43 -1.108 1 98.94 76 ALA A N 1
ATOM 545 C CA . ALA A 1 76 ? 8.227 -6.805 -0.05 1 98.94 76 ALA A CA 1
ATOM 546 C C . ALA A 1 76 ? 9.383 -5.996 -0.632 1 98.94 76 ALA A C 1
ATOM 548 O O . ALA A 1 76 ? 9.672 -4.891 -0.163 1 98.94 76 ALA A O 1
ATOM 549 N N . ASP A 1 77 ? 10 -6.555 -1.581 1 98.94 77 ASP A N 1
ATOM 550 C CA . ASP A 1 77 ? 11.07 -5.855 -2.285 1 98.94 77 ASP A CA 1
ATOM 551 C C . ASP A 1 77 ? 10.562 -4.555 -2.902 1 98.94 77 ASP A C 1
ATOM 553 O O . ASP A 1 77 ? 11.141 -3.488 -2.688 1 98.94 77 ASP A O 1
ATOM 557 N N . ALA A 1 78 ? 9.477 -4.609 -3.645 1 98.94 78 ALA A N 1
ATOM 558 C CA . ALA A 1 78 ? 8.875 -3.443 -4.285 1 98.94 78 ALA A CA 1
ATOM 559 C C . ALA A 1 78 ? 8.43 -2.416 -3.246 1 98.94 78 ALA A C 1
ATOM 561 O O . ALA A 1 78 ? 8.648 -1.216 -3.416 1 98.94 78 ALA A O 1
ATOM 562 N N . LYS A 1 79 ? 7.836 -2.957 -2.236 1 98.75 79 LYS A N 1
ATOM 563 C CA . LYS A 1 79 ? 7.293 -2.082 -1.201 1 98.75 79 LYS A CA 1
ATOM 564 C C . LYS A 1 79 ? 8.406 -1.31 -0.496 1 98.75 79 LYS A C 1
ATOM 566 O O . LYS A 1 79 ? 8.25 -0.125 -0.193 1 98.75 79 LYS A O 1
ATOM 571 N N . ARG A 1 80 ? 9.461 -1.938 -0.208 1 98.56 80 ARG A N 1
ATOM 572 C CA . ARG A 1 80 ? 10.609 -1.28 0.397 1 98.56 80 ARG A CA 1
ATOM 573 C C . ARG A 1 80 ? 11.133 -0.158 -0.495 1 98.56 80 ARG A C 1
ATOM 575 O O . ARG A 1 80 ? 11.367 0.957 -0.024 1 98.56 80 ARG A O 1
ATOM 582 N N . LYS A 1 81 ? 11.297 -0.459 -1.719 1 98.75 81 LYS A N 1
ATOM 583 C CA . LYS A 1 81 ? 11.766 0.523 -2.689 1 98.75 81 LYS A CA 1
ATOM 584 C C . LYS A 1 81 ? 10.773 1.673 -2.834 1 98.75 81 LYS A C 1
ATOM 586 O O . LYS A 1 81 ? 11.172 2.836 -2.934 1 98.75 81 LYS A O 1
ATOM 591 N N . LEU A 1 82 ? 9.539 1.329 -2.85 1 98.56 82 LEU A N 1
ATOM 592 C CA . LEU A 1 82 ? 8.492 2.336 -2.973 1 98.56 82 LEU A CA 1
ATOM 593 C C . LEU A 1 82 ? 8.516 3.295 -1.787 1 98.56 82 LEU A C 1
ATOM 595 O O . LEU A 1 82 ? 8.461 4.512 -1.967 1 98.56 82 LEU A O 1
ATOM 599 N N . ASP A 1 83 ? 8.625 2.734 -0.651 1 98 83 ASP A N 1
ATOM 600 C CA . ASP A 1 83 ? 8.68 3.551 0.557 1 98 83 ASP A CA 1
ATOM 601 C C . ASP A 1 83 ? 9.875 4.5 0.521 1 98 83 ASP A C 1
ATOM 603 O O . ASP A 1 83 ? 9.758 5.672 0.881 1 98 83 ASP A O 1
ATOM 607 N N . GLU A 1 84 ? 10.953 4.055 0.095 1 98.19 84 GLU A N 1
ATOM 608 C CA . GLU A 1 84 ? 12.164 4.859 0.004 1 98.19 84 GLU A CA 1
ATOM 609 C C . GLU A 1 84 ? 12 5.992 -1.005 1 98.19 84 GLU A C 1
ATOM 611 O O . GLU A 1 84 ? 12.383 7.137 -0.73 1 98.19 84 GLU A O 1
ATOM 616 N N . LYS A 1 85 ? 11.461 5.633 -2.104 1 98 85 LYS A N 1
ATOM 617 C CA . LYS A 1 85 ? 11.273 6.633 -3.152 1 98 85 LYS A CA 1
ATOM 618 C C . LYS A 1 85 ? 10.258 7.688 -2.73 1 98 85 LYS A C 1
ATOM 620 O O . LYS A 1 85 ? 10.43 8.875 -3.01 1 98 85 LYS A O 1
ATOM 625 N N . GLN A 1 86 ? 9.203 7.254 -2.119 1 97.31 86 GLN A N 1
ATOM 626 C CA . GLN A 1 86 ? 8.211 8.188 -1.598 1 97.31 86 GLN A CA 1
ATOM 627 C C . GLN A 1 86 ? 8.836 9.148 -0.592 1 97.31 86 GLN A C 1
ATOM 629 O O . GLN A 1 86 ? 8.602 10.359 -0.653 1 97.31 86 GLN A O 1
ATOM 634 N N . ALA A 1 87 ? 9.648 8.633 0.267 1 95.94 87 ALA A N 1
ATOM 635 C CA . ALA A 1 87 ? 10.336 9.445 1.269 1 95.94 87 ALA A CA 1
ATOM 636 C C . ALA A 1 87 ? 11.25 10.469 0.608 1 95.94 87 ALA A C 1
ATOM 638 O O . ALA A 1 87 ? 11.312 11.625 1.039 1 95.94 87 ALA A O 1
ATOM 639 N N . GLU A 1 88 ? 11.867 10.086 -0.383 1 96.44 88 GLU A N 1
ATOM 640 C CA . GLU A 1 88 ? 12.766 10.977 -1.119 1 96.44 88 GLU A CA 1
ATOM 641 C C . GLU A 1 88 ? 11.992 12.109 -1.79 1 96.44 88 GLU A C 1
ATOM 643 O O . GLU A 1 88 ? 12.391 13.273 -1.71 1 96.44 88 GLU A O 1
ATOM 648 N N . VAL A 1 89 ? 10.898 11.727 -2.432 1 96.44 89 VAL A N 1
ATOM 649 C CA . VAL A 1 89 ? 10.07 12.711 -3.121 1 96.44 89 VAL A CA 1
ATOM 650 C C . VAL A 1 89 ? 9.539 13.734 -2.119 1 96.44 89 VAL A C 1
ATOM 652 O O . VAL A 1 89 ? 9.562 14.938 -2.379 1 96.44 89 VAL A O 1
ATOM 655 N N . MET A 1 90 ? 9.125 13.289 -0.97 1 93.31 90 MET A N 1
ATOM 656 C CA . MET A 1 90 ? 8.586 14.164 0.067 1 93.31 90 MET A CA 1
ATOM 657 C C . MET A 1 90 ? 9.68 15.039 0.669 1 93.31 90 MET A C 1
ATOM 659 O O . MET A 1 90 ? 9.453 16.219 0.94 1 93.31 90 MET A O 1
ATOM 663 N N . ARG A 1 91 ? 10.836 14.492 0.861 1 92.69 91 ARG A N 1
ATOM 664 C CA . ARG A 1 91 ? 11.977 15.25 1.363 1 92.69 91 ARG A CA 1
ATOM 665 C C . ARG A 1 91 ? 12.359 16.375 0.4 1 92.69 91 ARG A C 1
ATOM 667 O O . ARG A 1 91 ? 12.641 17.5 0.826 1 92.69 91 ARG A O 1
ATOM 674 N N . GLU A 1 92 ? 12.336 16.047 -0.806 1 93.25 92 GLU A N 1
ATOM 675 C CA . GLU A 1 92 ? 12.656 17.031 -1.83 1 93.25 92 GLU A CA 1
ATOM 676 C C . GLU A 1 92 ? 11.633 18.172 -1.846 1 93.25 92 GLU A C 1
ATOM 678 O O . GLU A 1 92 ? 11.984 19.328 -2.068 1 93.25 92 GLU A O 1
ATOM 683 N N . ALA A 1 93 ? 10.391 17.781 -1.64 1 91.44 93 ALA A N 1
ATOM 684 C CA . ALA A 1 93 ? 9.312 18.766 -1.653 1 91.44 93 ALA A CA 1
ATOM 685 C C . ALA A 1 93 ? 9.359 19.656 -0.412 1 91.44 93 ALA A C 1
ATOM 687 O O . ALA A 1 93 ? 9.141 20.875 -0.495 1 91.44 93 ALA A O 1
ATOM 688 N N . ALA A 1 94 ? 9.703 19.078 0.73 1 85.38 94 ALA A N 1
ATOM 689 C CA . ALA A 1 94 ? 9.68 19.797 2 1 85.38 94 ALA A CA 1
ATOM 690 C C . ALA A 1 94 ? 11.047 20.375 2.33 1 85.38 94 ALA A C 1
ATOM 692 O O . ALA A 1 94 ? 11.164 21.25 3.193 1 85.38 94 ALA A O 1
ATOM 693 N N . GLY A 1 95 ? 12.102 19.828 1.776 1 79.12 95 GLY A N 1
ATOM 694 C CA . GLY A 1 95 ? 13.484 20.141 2.098 1 79.12 95 GLY A CA 1
ATOM 695 C C . GLY A 1 95 ? 13.727 21.641 2.238 1 79.12 95 GLY A C 1
ATOM 696 O O . GLY A 1 95 ? 14.227 22.094 3.268 1 79.12 95 GLY A O 1
ATOM 697 N N . PRO A 1 96 ? 13.328 22.406 1.271 1 71.5 96 PRO A N 1
ATOM 698 C CA . PRO A 1 96 ? 13.609 23.844 1.347 1 71.5 96 PRO A CA 1
ATOM 699 C C . PRO A 1 96 ? 12.914 24.531 2.52 1 71.5 96 PRO A C 1
ATOM 701 O O . PRO A 1 96 ? 13.344 25.594 2.963 1 71.5 96 PRO A O 1
ATOM 704 N N . PHE A 1 97 ? 11.93 23.766 3.09 1 73.12 97 PHE A N 1
ATOM 705 C CA . PHE A 1 97 ? 11.133 24.391 4.137 1 73.12 97 PHE A CA 1
ATOM 706 C C . PHE A 1 97 ? 11.469 23.797 5.5 1 73.12 97 PHE A C 1
ATOM 708 O O . PHE A 1 97 ? 11.031 24.312 6.531 1 73.12 97 PHE A O 1
ATOM 715 N N . ALA A 1 98 ? 12.102 22.625 5.656 1 68 98 ALA A N 1
ATOM 716 C CA . ALA A 1 98 ? 12.406 21.875 6.879 1 68 98 ALA A CA 1
ATOM 717 C C . ALA A 1 98 ? 13.148 22.766 7.883 1 68 98 ALA A C 1
ATOM 719 O O . ALA A 1 98 ? 13.031 22.562 9.094 1 68 98 ALA A O 1
ATOM 720 N N . GLY A 1 99 ? 13.734 23.781 7.461 1 61.59 99 GLY A N 1
ATOM 721 C CA . GLY A 1 99 ? 14.516 24.656 8.336 1 61.59 99 GLY A CA 1
ATOM 722 C C . GLY A 1 99 ? 13.812 25.953 8.672 1 61.59 99 GLY A C 1
ATOM 723 O O . GLY A 1 99 ? 14.383 26.812 9.344 1 61.59 99 GLY A O 1
ATOM 724 N N . MET A 1 100 ? 12.609 26.016 8.18 1 61.19 100 MET A N 1
ATOM 725 C CA . MET A 1 100 ? 11.992 27.312 8.414 1 61.19 100 MET A CA 1
ATOM 726 C C . MET A 1 100 ? 11.492 27.422 9.852 1 61.19 100 MET A C 1
ATOM 728 O O . MET A 1 100 ? 10.938 26.469 10.398 1 61.19 100 MET A O 1
ATOM 732 N N . PRO A 1 101 ? 11.695 28.453 10.609 1 57.25 101 PRO A N 1
ATOM 733 C CA . PRO A 1 101 ? 11.242 28.75 11.969 1 57.25 101 PRO A CA 1
ATOM 734 C C . PRO A 1 101 ? 9.727 28.672 12.117 1 57.25 101 PRO A C 1
ATOM 736 O O . PRO A 1 101 ? 8.992 2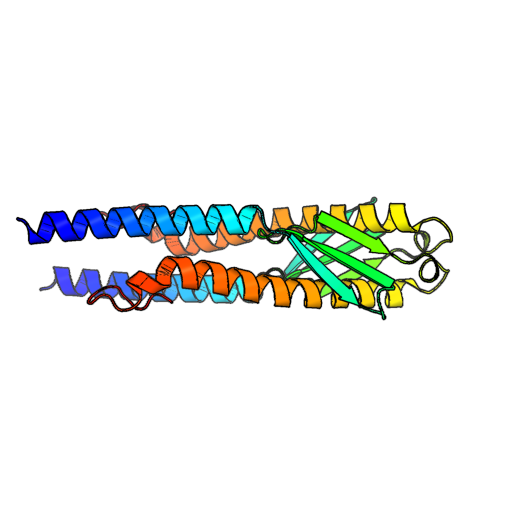9.172 11.266 1 57.25 101 PRO A O 1
ATOM 739 N N . GLY A 1 102 ? 9.164 27.844 13.141 1 53.5 102 GLY A N 1
ATOM 740 C CA . GLY A 1 102 ? 7.738 27.812 13.438 1 53.5 102 GLY A CA 1
ATOM 741 C C . GLY A 1 102 ? 7.035 26.594 12.836 1 53.5 102 GLY A C 1
ATOM 742 O O . GLY A 1 102 ? 5.863 26.359 13.125 1 53.5 102 GLY A O 1
ATOM 743 N N . MET A 1 103 ? 7.602 26.172 11.734 1 54.81 103 MET A N 1
ATOM 744 C CA . MET A 1 103 ? 6.883 25.047 11.156 1 54.81 103 MET A CA 1
ATOM 745 C C . MET A 1 103 ? 7.121 23.781 11.969 1 54.81 103 MET A C 1
ATOM 747 O O . MET A 1 103 ? 8.258 23.453 12.305 1 54.81 103 MET A O 1
ATOM 751 N N . PRO A 1 104 ? 6.141 23.359 12.633 1 50.31 104 PRO A N 1
ATOM 752 C CA . PRO A 1 104 ? 6.266 22.109 13.406 1 50.31 104 PRO A CA 1
ATOM 753 C C . PRO A 1 104 ? 6.949 21 12.617 1 50.31 104 PRO A C 1
ATOM 755 O O . PRO A 1 104 ? 6.828 20.938 11.391 1 50.31 104 PRO A O 1
ATOM 758 N N . LYS A 1 105 ? 8.094 20.5 13.148 1 47.78 105 LYS A N 1
ATOM 759 C CA . LYS A 1 105 ? 8.789 19.344 12.586 1 47.78 105 LYS A CA 1
ATOM 760 C C . LYS A 1 105 ? 7.801 18.266 12.172 1 47.78 105 LYS A C 1
ATOM 762 O O . LYS A 1 105 ? 7.398 17.438 13 1 47.78 105 LYS A O 1
ATOM 767 N N . LEU A 1 106 ? 6.844 18.547 11.461 1 44.59 106 LEU A N 1
ATOM 768 C CA . LEU A 1 106 ? 5.914 17.469 11.172 1 44.59 106 LEU A CA 1
ATOM 769 C C . LEU A 1 106 ? 6.652 16.25 10.609 1 44.59 106 LEU A C 1
ATOM 771 O O . LEU A 1 106 ? 6.066 15.18 10.461 1 44.59 106 LEU A O 1
ATOM 775 N N . PHE A 1 107 ? 7.766 16.375 9.82 1 39.22 107 PHE A N 1
ATOM 776 C CA . PHE A 1 107 ? 8.516 15.164 9.484 1 39.22 107 PHE A CA 1
ATOM 777 C C . PHE A 1 107 ? 9.742 15.023 10.375 1 39.22 107 PHE A C 1
ATOM 779 O O . PHE A 1 107 ? 10.281 16.016 10.859 1 39.22 107 PHE A O 1
ATOM 786 N N . MET B 1 1 ? -7.105 32.812 29.953 1 66.38 1 MET B N 1
ATOM 787 C CA . MET B 1 1 ? -6.191 31.703 30.25 1 66.38 1 MET B CA 1
ATOM 788 C C . MET B 1 1 ? -6.918 30.359 30.219 1 66.38 1 MET B C 1
ATOM 790 O O . MET B 1 1 ? -6.352 29.359 29.781 1 66.38 1 MET B O 1
ATOM 794 N N . LYS B 1 2 ? -8.172 30.312 30.641 1 79.12 2 LYS B N 1
ATOM 795 C CA . LYS B 1 2 ? -9.008 29.109 30.641 1 79.12 2 LYS B CA 1
ATOM 796 C C . LYS B 1 2 ? -9.258 28.609 29.234 1 79.12 2 LYS B C 1
ATOM 798 O O . LYS B 1 2 ? -9.211 27.406 28.969 1 79.12 2 LYS B O 1
ATOM 803 N N . ASP B 1 3 ? -9.242 29.609 28.328 1 84.75 3 ASP B N 1
ATOM 804 C CA . ASP B 1 3 ? -9.508 29.266 26.938 1 84.75 3 ASP B CA 1
ATOM 805 C C . ASP B 1 3 ? -8.289 28.625 26.281 1 84.75 3 ASP B C 1
ATOM 807 O O . ASP B 1 3 ? -8.43 27.672 25.516 1 84.75 3 ASP B O 1
ATOM 811 N N . LEU B 1 4 ? -7.168 29.078 26.844 1 82.81 4 LEU B N 1
ATOM 812 C CA . LEU B 1 4 ? -5.918 28.547 26.312 1 82.81 4 LEU B CA 1
ATOM 813 C C . LEU B 1 4 ? -5.684 27.125 26.812 1 82.81 4 LEU B C 1
ATOM 815 O O . LEU B 1 4 ? -5.258 26.25 26.062 1 82.81 4 LEU B O 1
ATOM 819 N N . ASN B 1 5 ? -6.012 26.922 28.109 1 88.19 5 ASN B N 1
ATOM 820 C CA . ASN B 1 5 ? -5.859 25.609 28.703 1 88.19 5 ASN B CA 1
ATOM 821 C C . ASN B 1 5 ? -6.773 24.578 28.047 1 88.19 5 ASN B C 1
ATOM 823 O O . ASN B 1 5 ? -6.375 23.438 27.828 1 88.19 5 ASN B O 1
ATOM 827 N N . SER B 1 6 ? -8.016 24.969 27.75 1 87.25 6 SER B N 1
ATOM 828 C CA . SER B 1 6 ? -8.969 24.094 27.094 1 87.25 6 SER B CA 1
ATOM 829 C C . SER B 1 6 ? -8.523 23.75 25.672 1 87.25 6 SER B C 1
ATOM 831 O O . SER B 1 6 ? -8.648 22.609 25.234 1 87.25 6 SER B O 1
ATOM 833 N N . LEU B 1 7 ? -7.984 24.75 25.031 1 85.62 7 LEU B N 1
ATOM 834 C CA . LEU B 1 7 ? -7.477 24.547 23.672 1 85.62 7 LEU B CA 1
ATOM 835 C C . LEU B 1 7 ? -6.285 23.594 23.672 1 85.62 7 LEU B C 1
ATOM 837 O O . LEU B 1 7 ? -6.203 22.688 22.844 1 85.62 7 LEU B O 1
ATOM 841 N N . MET B 1 8 ? -5.41 23.75 24.594 1 87.69 8 MET B N 1
ATOM 842 C CA . MET B 1 8 ? -4.227 22.906 24.719 1 87.69 8 MET B CA 1
ATOM 843 C C . MET B 1 8 ? -4.617 21.453 25 1 87.69 8 MET B C 1
ATOM 845 O O . MET B 1 8 ? -4.047 20.531 24.422 1 87.69 8 MET B O 1
ATOM 849 N N . LYS B 1 9 ? -5.641 21.25 25.938 1 90.5 9 LYS B N 1
ATOM 850 C CA . LYS B 1 9 ? -6.141 19.906 26.266 1 90.5 9 LYS B CA 1
ATOM 851 C C . LYS B 1 9 ? -6.77 19.25 25.047 1 90.5 9 LYS B C 1
ATOM 853 O O . LYS B 1 9 ? -6.57 18.047 24.812 1 90.5 9 LYS B O 1
ATOM 858 N N . GLN B 1 10 ? -7.426 19.969 24.312 1 87.06 10 GLN B N 1
ATOM 859 C CA . GLN B 1 10 ? -8.062 19.469 23.094 1 87.06 10 GLN B CA 1
ATOM 860 C C . GLN B 1 10 ? -7.02 19.078 22.062 1 87.06 10 GLN B C 1
ATOM 862 O O . GLN B 1 10 ? -7.133 18.016 21.422 1 87.06 10 GLN B O 1
ATOM 867 N N . ALA B 1 11 ? -6.027 19.875 21.922 1 87.25 11 ALA B N 1
ATOM 868 C CA . ALA B 1 11 ? -4.945 19.578 20.984 1 87.25 11 ALA B CA 1
ATOM 869 C C . ALA B 1 11 ? -4.238 18.281 21.359 1 87.25 11 ALA B C 1
ATOM 871 O O . ALA B 1 11 ? -3.975 17.438 20.484 1 87.25 11 ALA B O 1
ATOM 872 N N . GLN B 1 12 ? -3.984 18.094 22.625 1 92.75 12 GLN B N 1
ATOM 873 C CA . GLN B 1 12 ? -3.348 16.875 23.125 1 92.75 12 GLN B CA 1
ATOM 874 C C . GLN B 1 12 ? -4.234 15.656 22.891 1 92.75 12 GLN B C 1
ATOM 876 O O . GLN B 1 12 ? -3.744 14.594 22.516 1 92.75 12 GLN B O 1
ATOM 881 N N . ALA B 1 13 ? -5.461 15.836 23.125 1 90.88 13 ALA B N 1
ATOM 882 C CA . ALA B 1 13 ? -6.414 14.75 22.922 1 90.88 13 ALA B CA 1
ATOM 883 C C . ALA B 1 13 ? -6.473 14.328 21.453 1 90.88 13 ALA B C 1
ATOM 885 O O . ALA B 1 13 ? -6.52 13.141 21.141 1 90.88 13 ALA B O 1
ATOM 886 N N . MET B 1 14 ? -6.453 15.266 20.609 1 88.12 14 MET B N 1
ATOM 887 C CA . MET B 1 14 ? -6.461 14.984 19.188 1 88.12 14 MET B CA 1
ATOM 888 C C . MET B 1 14 ? -5.203 14.234 18.766 1 88.12 14 MET B C 1
ATOM 890 O O . MET B 1 14 ? -5.281 13.219 18.078 1 88.12 14 MET B O 1
ATOM 894 N N . GLN B 1 15 ? -4.133 14.727 19.203 1 92.69 15 GLN B N 1
ATOM 895 C CA . GLN B 1 15 ? -2.859 14.078 18.906 1 92.69 15 GLN B CA 1
ATOM 896 C C . GLN B 1 15 ? -2.865 12.617 19.344 1 92.69 15 GLN B C 1
ATOM 898 O O . GLN B 1 15 ? -2.4 11.742 18.609 1 92.69 15 GLN B O 1
ATOM 903 N N . GLN B 1 16 ? -3.346 12.328 20.516 1 94.75 16 GLN B N 1
ATOM 904 C CA . GLN B 1 16 ? -3.406 10.977 21.062 1 94.75 16 GLN B CA 1
ATOM 905 C C . GLN B 1 16 ? -4.348 10.102 20.234 1 94.75 16 GLN B C 1
ATOM 907 O O . GLN B 1 16 ? -4.039 8.938 19.953 1 94.75 16 GLN B O 1
ATOM 912 N N . LYS B 1 17 ? -5.453 10.602 19.859 1 93.94 17 LYS B N 1
ATOM 913 C CA . LYS B 1 17 ? -6.422 9.844 19.094 1 93.94 17 LYS B CA 1
ATOM 914 C C . LYS B 1 17 ? -5.863 9.477 17.719 1 93.94 17 LYS B C 1
ATOM 916 O O . LYS B 1 17 ? -6.094 8.367 17.219 1 93.94 17 LYS B O 1
ATOM 921 N N . LEU B 1 18 ? -5.148 10.43 17.125 1 92.81 18 LEU B N 1
ATOM 922 C CA . LEU B 1 18 ? -4.516 10.164 15.836 1 92.81 18 LEU B CA 1
ATOM 923 C C . LEU B 1 18 ? -3.436 9.094 15.969 1 92.81 18 LEU B C 1
ATOM 925 O O . LEU B 1 18 ? -3.322 8.203 15.125 1 92.81 18 LEU B O 1
ATOM 929 N N . ALA B 1 19 ? -2.684 9.172 16.969 1 95.88 19 ALA B N 1
ATOM 930 C CA . ALA B 1 19 ? -1.658 8.164 17.219 1 95.88 19 ALA B CA 1
ATOM 931 C C . ALA B 1 19 ? -2.279 6.789 17.422 1 95.88 19 ALA B C 1
ATOM 933 O O . ALA B 1 19 ? -1.781 5.793 16.891 1 95.88 19 ALA B O 1
ATOM 934 N N . ASP B 1 20 ? -3.359 6.75 18.094 1 96.81 20 ASP B N 1
ATOM 935 C CA . ASP B 1 20 ? -4.078 5.5 18.312 1 96.81 20 ASP B CA 1
ATOM 936 C C . ASP B 1 20 ? -4.621 4.941 17 1 96.81 20 ASP B C 1
ATOM 938 O O . ASP B 1 20 ? -4.578 3.73 16.766 1 96.81 20 ASP B O 1
ATOM 942 N N . ALA B 1 21 ? -5.168 5.777 16.188 1 96.38 21 ALA B N 1
ATOM 943 C CA . ALA B 1 21 ? -5.68 5.379 14.883 1 96.38 21 ALA B CA 1
ATOM 944 C C . ALA B 1 21 ? -4.57 4.789 14.008 1 96.38 21 ALA B C 1
ATOM 946 O O . ALA B 1 21 ? -4.766 3.762 13.359 1 96.38 21 ALA B O 1
ATOM 947 N N . GLN B 1 22 ? -3.418 5.414 14.109 1 96.25 22 GLN B N 1
ATOM 948 C CA . GLN B 1 22 ? -2.275 4.91 13.359 1 96.25 22 GLN B CA 1
ATOM 949 C C . GLN B 1 22 ? -1.854 3.529 13.852 1 96.25 22 GLN B C 1
ATOM 951 O O . GLN B 1 22 ? -1.466 2.67 13.062 1 96.25 22 GLN B O 1
ATOM 956 N N . GLY B 1 23 ? -1.876 3.346 15.133 1 97.38 23 GLY B N 1
ATOM 957 C CA . GLY B 1 23 ? -1.592 2.039 15.703 1 97.38 23 GLY B CA 1
ATOM 958 C C . GLY B 1 23 ? -2.572 0.969 15.258 1 97.38 23 GLY B C 1
ATOM 959 O O . GLY B 1 23 ? -2.172 -0.144 14.914 1 97.38 23 GLY B O 1
ATOM 960 N N . ARG B 1 24 ? -3.85 1.305 15.25 1 97.5 24 ARG B N 1
ATOM 961 C CA . ARG B 1 24 ? -4.883 0.382 14.789 1 97.5 24 ARG B CA 1
ATOM 962 C C . ARG B 1 24 ? -4.676 0.012 13.32 1 97.5 24 ARG B C 1
ATOM 964 O O . ARG B 1 24 ? -4.82 -1.152 12.945 1 97.5 24 ARG B O 1
ATOM 971 N N . ILE B 1 25 ? -4.387 0.988 12.539 1 97.44 25 ILE B N 1
ATOM 972 C CA . ILE B 1 25 ? -4.148 0.766 11.117 1 97.44 25 ILE B CA 1
ATOM 973 C C . ILE B 1 25 ? -2.955 -0.17 10.938 1 97.44 25 ILE B C 1
ATOM 975 O O . ILE B 1 25 ? -3.01 -1.105 10.133 1 97.44 25 ILE B O 1
ATOM 979 N N . ALA B 1 26 ? -1.9 0.017 11.703 1 96.62 26 ALA B N 1
ATOM 980 C CA . ALA B 1 26 ? -0.688 -0.788 11.57 1 96.62 26 ALA B CA 1
ATOM 981 C C . ALA B 1 26 ? -0.962 -2.25 11.914 1 96.62 26 ALA B C 1
ATOM 983 O O . ALA B 1 26 ? -0.288 -3.148 11.398 1 96.62 26 ALA B O 1
ATOM 984 N N . GLU B 1 27 ? -1.965 -2.506 12.656 1 97.19 27 GLU B N 1
ATOM 985 C CA . GLU B 1 27 ? -2.236 -3.857 13.133 1 97.19 27 GLU B CA 1
ATOM 986 C C . GLU B 1 27 ? -3.318 -4.535 12.297 1 97.19 27 GLU B C 1
ATOM 988 O O . GLU B 1 27 ? -3.568 -5.73 12.453 1 97.19 27 GLU B O 1
ATOM 993 N N . MET B 1 28 ? -3.865 -3.781 11.469 1 97.56 28 MET B N 1
ATOM 994 C CA . MET B 1 28 ? -4.996 -4.301 10.703 1 97.56 28 MET B CA 1
ATOM 995 C C . MET B 1 28 ? -4.52 -5.238 9.594 1 97.56 28 MET B C 1
ATOM 997 O O . MET B 1 28 ? -3.393 -5.113 9.117 1 97.56 28 MET B O 1
ATOM 1001 N N . GLU B 1 29 ? -5.418 -6.207 9.281 1 98.75 29 GLU B N 1
ATOM 1002 C CA . GLU B 1 29 ? -5.254 -7.105 8.141 1 98.75 29 GLU B CA 1
ATOM 1003 C C . GLU B 1 29 ? -6.539 -7.195 7.32 1 98.75 29 GLU B C 1
ATOM 1005 O O . GLU B 1 29 ? -7.633 -7.289 7.883 1 98.75 29 GLU B O 1
ATOM 1010 N N . VAL B 1 30 ? -6.375 -7.148 6.027 1 98.81 30 VAL B N 1
ATOM 1011 C CA . VAL B 1 30 ? -7.535 -7.195 5.145 1 98.81 30 VAL B CA 1
ATOM 1012 C C . VAL B 1 30 ? -7.336 -8.281 4.09 1 98.81 30 VAL B C 1
ATOM 1014 O O . VAL B 1 30 ? -6.277 -8.359 3.461 1 98.81 30 VAL B O 1
ATOM 1017 N N . GLU B 1 31 ? -8.383 -9.031 3.92 1 98.94 31 GLU B N 1
ATOM 1018 C CA . GLU B 1 31 ? -8.328 -10.102 2.932 1 98.94 31 GLU B CA 1
ATOM 1019 C C . GLU B 1 31 ? -8.922 -9.656 1.597 1 98.94 31 GLU B C 1
ATOM 1021 O O . GLU B 1 31 ? -9.93 -8.953 1.564 1 98.94 31 GLU B O 1
ATOM 1026 N N . GLY B 1 32 ? -8.273 -10.023 0.512 1 98.94 32 GLY B N 1
ATOM 1027 C CA . GLY B 1 32 ? -8.797 -9.898 -0.842 1 98.94 32 GLY B CA 1
ATOM 1028 C C . GLY B 1 32 ? -8.828 -11.219 -1.588 1 98.94 32 GLY B C 1
ATOM 1029 O O . GLY B 1 32 ? -8.039 -12.125 -1.297 1 98.94 32 GLY B O 1
ATOM 1030 N N . THR B 1 33 ? -9.805 -11.281 -2.525 1 98.94 33 THR B N 1
ATOM 1031 C CA . THR B 1 33 ? -9.961 -12.531 -3.258 1 98.94 33 THR B CA 1
ATOM 1032 C C . THR B 1 33 ? -10.219 -12.266 -4.738 1 98.94 33 THR B C 1
ATOM 1034 O O . THR B 1 33 ? -10.602 -11.156 -5.113 1 98.94 33 THR B O 1
ATOM 1037 N N . SER B 1 34 ? -9.945 -13.227 -5.508 1 98.94 34 SER B N 1
ATOM 1038 C CA . SER B 1 34 ? -10.297 -13.242 -6.922 1 98.94 34 SER B CA 1
ATOM 1039 C C . SER B 1 34 ? -10.469 -14.672 -7.434 1 98.94 34 SER B C 1
ATOM 1041 O O . SER B 1 34 ? -10.188 -15.633 -6.715 1 98.94 34 SER B O 1
ATOM 1043 N N . GLY B 1 35 ? -11.07 -14.828 -8.625 1 98.62 35 GLY B N 1
ATOM 1044 C CA . GLY B 1 35 ? -11.227 -16.141 -9.234 1 98.62 35 GLY B CA 1
ATOM 1045 C C . GLY B 1 35 ? -12.133 -17.062 -8.438 1 98.62 35 GLY B C 1
ATOM 1046 O O . GLY B 1 35 ? -11.875 -18.266 -8.359 1 98.62 35 GLY B O 1
ATOM 1047 N N . GLY B 1 36 ? -13.07 -16.562 -7.797 1 98.25 36 GLY B N 1
ATOM 1048 C CA . GLY B 1 36 ? -13.992 -17.375 -7.004 1 98.25 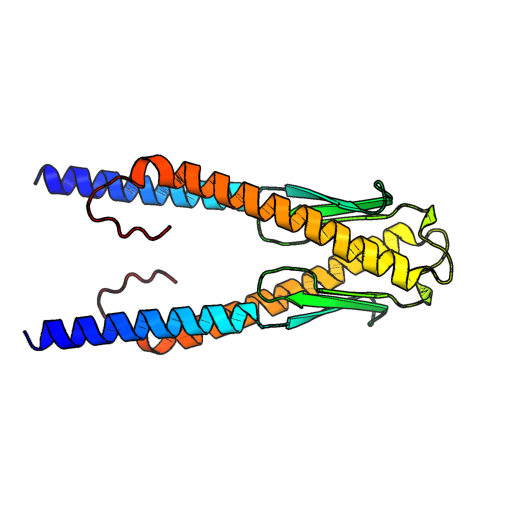36 GLY B CA 1
ATOM 1049 C C . GLY B 1 36 ? -13.344 -17.953 -5.762 1 98.25 36 GLY B C 1
ATOM 1050 O O . GLY B 1 36 ? -13.711 -19.047 -5.32 1 98.25 36 GLY B O 1
ATOM 1051 N N . GLY B 1 37 ? -12.227 -17.328 -5.293 1 98.69 37 GLY B N 1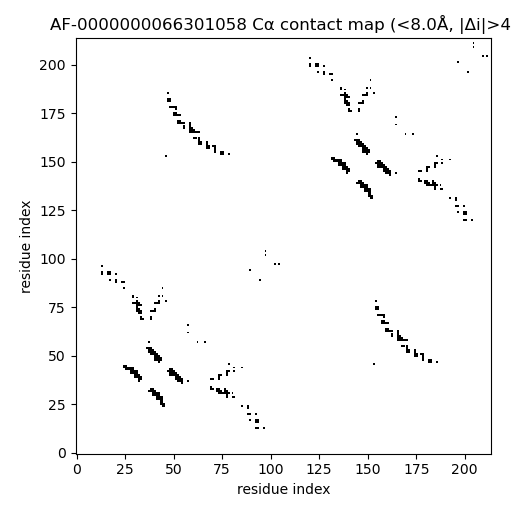
ATOM 1052 C CA . GLY B 1 37 ? -11.555 -17.766 -4.082 1 98.69 37 GLY B CA 1
ATOM 1053 C C . GLY B 1 37 ? -10.305 -18.578 -4.355 1 98.69 37 GLY B C 1
ATOM 1054 O O . GLY B 1 37 ? -9.602 -18.984 -3.426 1 98.69 37 GLY B O 1
ATOM 1055 N N . MET B 1 38 ? -10.039 -18.688 -5.602 1 98.81 38 MET B N 1
ATOM 1056 C CA . MET B 1 38 ? -8.852 -19.453 -5.949 1 98.81 38 MET B CA 1
ATOM 1057 C C . MET B 1 38 ? -7.578 -18.719 -5.559 1 98.81 38 MET B C 1
ATOM 1059 O O . MET B 1 38 ? -6.527 -19.328 -5.379 1 98.81 38 MET B O 1
ATOM 1063 N N . VAL B 1 39 ? -7.699 -17.484 -5.523 1 98.94 39 VAL B N 1
ATOM 1064 C CA . VAL B 1 39 ? -6.613 -16.641 -5.012 1 98.94 39 VAL B CA 1
ATOM 1065 C C . VAL B 1 39 ? -7.105 -15.836 -3.816 1 98.94 39 VAL B C 1
ATOM 1067 O O . VAL B 1 39 ? -8.125 -15.141 -3.904 1 98.94 39 VAL B O 1
ATOM 1070 N N . LYS B 1 40 ? -6.418 -15.945 -2.756 1 98.94 40 LYS B N 1
ATOM 1071 C CA . LYS B 1 40 ? -6.645 -15.156 -1.551 1 98.94 40 LYS B CA 1
ATOM 1072 C C . LYS B 1 40 ? -5.348 -14.508 -1.069 1 98.94 40 LYS B C 1
ATOM 1074 O O . LYS B 1 40 ? -4.285 -15.125 -1.106 1 98.94 40 LYS B O 1
ATOM 1079 N N . LEU B 1 41 ? -5.48 -13.219 -0.613 1 98.88 41 LEU B N 1
ATOM 1080 C CA . LEU B 1 41 ? -4.293 -12.609 -0.026 1 98.88 41 LEU B CA 1
ATOM 1081 C C . LEU B 1 41 ? -4.668 -11.664 1.105 1 98.88 41 LEU B C 1
ATOM 1083 O O . LEU B 1 41 ? -5.84 -11.312 1.265 1 98.88 41 LEU B O 1
ATOM 1087 N N . VAL B 1 42 ? -3.652 -11.422 1.876 1 98.94 42 VAL B N 1
ATOM 1088 C CA . VAL B 1 42 ? -3.848 -10.57 3.043 1 98.94 42 VAL B CA 1
ATOM 1089 C C . VAL B 1 42 ? -2.895 -9.375 2.979 1 98.94 42 VAL B C 1
ATOM 1091 O O . VAL B 1 42 ? -1.681 -9.555 2.842 1 98.94 42 VAL B O 1
ATOM 1094 N N . LEU B 1 43 ? -3.49 -8.219 3.102 1 98.88 43 LEU B N 1
ATOM 1095 C CA . LEU B 1 43 ? -2.703 -6.992 3.229 1 98.88 43 LEU B CA 1
ATOM 1096 C C . LEU B 1 43 ? -2.725 -6.48 4.664 1 98.88 43 LEU B C 1
ATOM 1098 O O . LEU B 1 43 ? -3.768 -6.504 5.32 1 98.88 43 LEU B O 1
ATOM 1102 N N . LYS B 1 44 ? -1.571 -6.047 5.043 1 98.5 44 LYS B N 1
ATOM 1103 C CA . LYS B 1 44 ? -1.495 -5.309 6.301 1 98.5 44 LYS B CA 1
ATOM 1104 C C . LYS B 1 44 ? -1.949 -3.863 6.117 1 98.5 44 LYS B C 1
ATOM 1106 O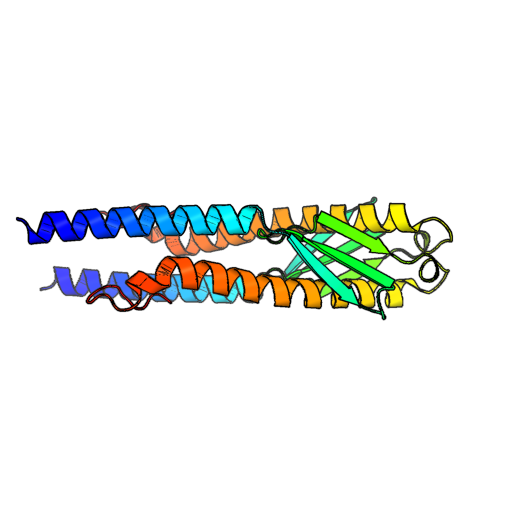 O . LYS B 1 44 ? -1.957 -3.346 5 1 98.5 44 LYS B O 1
ATOM 1111 N N . GLY B 1 45 ? -2.23 -3.254 7.23 1 98 45 GLY B N 1
ATOM 1112 C CA . GLY B 1 45 ? -2.668 -1.868 7.215 1 98 45 GLY B CA 1
ATOM 1113 C C . GLY B 1 45 ? -1.652 -0.928 6.594 1 98 45 GLY B C 1
ATOM 1114 O O . GLY B 1 45 ? -2.016 0.121 6.059 1 98 45 GLY B O 1
ATOM 1115 N N . THR B 1 46 ? -0.437 -1.382 6.633 1 96.81 46 THR B N 1
ATOM 1116 C CA . THR B 1 46 ? 0.671 -0.572 6.137 1 96.81 46 THR B CA 1
ATOM 1117 C C . THR B 1 46 ? 0.838 -0.748 4.629 1 96.81 46 THR B C 1
ATOM 1119 O O . THR B 1 46 ? 1.659 -0.07 4.008 1 96.81 46 THR B O 1
ATOM 1122 N N . GLY B 1 47 ? 0.11 -1.673 4.09 1 97.62 47 GLY B N 1
ATOM 1123 C CA . GLY B 1 47 ? 0.188 -1.912 2.656 1 97.62 47 GLY B CA 1
ATOM 1124 C C . GLY B 1 47 ? 1.069 -3.094 2.295 1 97.62 47 GLY B C 1
ATOM 1125 O O . GLY B 1 47 ? 1.177 -3.459 1.123 1 97.62 47 GLY B O 1
ATOM 1126 N N . GLU B 1 48 ? 1.651 -3.738 3.291 1 98.38 48 GLU B N 1
ATOM 1127 C CA . GLU B 1 48 ? 2.477 -4.918 3.045 1 98.38 48 GLU B CA 1
ATOM 1128 C C . GLU B 1 48 ? 1.616 -6.141 2.752 1 98.38 48 GLU B C 1
ATOM 1130 O O . GLU B 1 48 ? 0.577 -6.344 3.387 1 98.38 48 GLU B O 1
ATOM 1135 N N . LEU B 1 49 ? 2.078 -6.895 1.804 1 98.94 49 LEU B N 1
ATOM 1136 C CA . LEU B 1 49 ? 1.443 -8.18 1.53 1 98.94 49 LEU B CA 1
ATOM 1137 C C . LEU B 1 49 ? 1.917 -9.242 2.516 1 98.94 49 LEU B C 1
ATOM 1139 O O . LEU B 1 49 ? 3.076 -9.656 2.475 1 98.94 49 LEU B O 1
ATOM 1143 N N . ALA B 1 50 ? 1.029 -9.75 3.336 1 98.88 50 ALA B N 1
ATOM 1144 C CA . ALA B 1 50 ? 1.402 -10.656 4.422 1 98.88 50 ALA B CA 1
ATOM 1145 C C . ALA B 1 50 ? 1.358 -12.109 3.963 1 98.88 50 ALA B C 1
ATOM 1147 O O . ALA B 1 50 ? 2.193 -12.922 4.371 1 98.88 50 ALA B O 1
ATOM 1148 N N . ARG B 1 51 ? 0.333 -12.32 3.086 1 98.88 51 ARG B N 1
ATOM 1149 C CA . ARG B 1 51 ? 0.099 -13.711 2.723 1 98.88 51 ARG B CA 1
ATOM 1150 C C . ARG B 1 51 ? -0.612 -13.82 1.378 1 98.88 51 ARG B C 1
ATOM 1152 O O . ARG B 1 51 ? -1.397 -12.938 1.016 1 98.88 51 ARG B O 1
ATOM 1159 N N . VAL B 1 52 ? -0.303 -14.883 0.725 1 98.94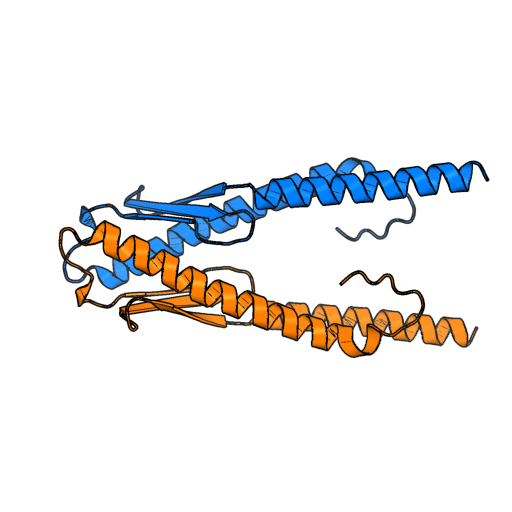 52 VAL B N 1
ATOM 1160 C CA . VAL B 1 52 ? -1.002 -15.281 -0.494 1 98.94 52 VAL B CA 1
ATOM 1161 C C . VAL B 1 52 ? -1.356 -16.766 -0.427 1 98.94 52 VAL B C 1
ATOM 1163 O O . VAL B 1 52 ? -0.542 -17.594 0.002 1 98.94 52 VAL B O 1
ATOM 1166 N N . ASP B 1 53 ? -2.488 -17.062 -0.799 1 98.88 53 ASP B N 1
ATOM 1167 C CA . ASP B 1 53 ? -2.943 -18.438 -0.948 1 98.88 53 ASP B CA 1
ATOM 1168 C C . ASP B 1 53 ? -3.451 -18.703 -2.363 1 98.88 53 ASP B C 1
ATOM 1170 O O . ASP B 1 53 ? -4.324 -17.984 -2.859 1 98.88 53 ASP B O 1
ATOM 1174 N N . LEU B 1 54 ? -2.932 -19.734 -2.941 1 98.88 54 LEU B N 1
ATOM 1175 C CA . LEU B 1 54 ? -3.291 -20.094 -4.305 1 98.88 54 LEU B CA 1
ATOM 1176 C C . LEU B 1 54 ? -3.904 -21.5 -4.348 1 98.88 54 LEU B C 1
ATOM 1178 O O . LEU B 1 54 ? -3.338 -22.438 -3.799 1 98.88 54 LEU B O 1
ATOM 1182 N N . ASP B 1 55 ? -4.977 -21.594 -5.031 1 98.56 55 ASP B N 1
ATOM 1183 C CA . ASP B 1 55 ? -5.574 -22.906 -5.242 1 98.56 55 ASP B CA 1
ATOM 1184 C C . ASP B 1 55 ? -4.68 -23.781 -6.121 1 98.56 55 ASP B C 1
ATOM 1186 O O . ASP B 1 55 ? -4.129 -23.312 -7.117 1 98.56 55 ASP B O 1
ATOM 1190 N N . GLU B 1 56 ? -4.688 -24.922 -5.809 1 97.56 56 GLU B N 1
ATOM 1191 C CA . GLU B 1 56 ? -3.795 -25.844 -6.504 1 97.56 56 GLU B CA 1
ATOM 1192 C C . GLU B 1 56 ? -4.191 -25.984 -7.969 1 97.56 56 GLU B C 1
ATOM 1194 O O . GLU B 1 56 ? -3.344 -26.266 -8.82 1 97.56 56 GLU B O 1
ATOM 1199 N N . SER B 1 57 ? -5.379 -25.797 -8.289 1 97.31 57 SER B N 1
ATOM 1200 C CA . SER B 1 57 ? -5.855 -25.938 -9.664 1 97.31 57 SER B CA 1
ATOM 1201 C C . SER B 1 57 ? -5.223 -24.891 -10.578 1 97.31 57 SER B C 1
ATOM 1203 O O . SER B 1 57 ? -5.254 -25.031 -11.797 1 97.31 57 SER B O 1
ATOM 1205 N N . LEU B 1 58 ? -4.637 -23.969 -9.992 1 98.25 58 LEU B N 1
ATOM 1206 C CA . LEU B 1 58 ? -4.008 -22.891 -10.75 1 98.25 58 LEU B CA 1
ATOM 1207 C C . LEU B 1 58 ? -2.576 -23.266 -11.125 1 98.25 58 LEU B C 1
ATOM 1209 O O . LEU B 1 58 ? -1.962 -22.609 -11.977 1 98.25 58 LEU B O 1
ATOM 1213 N N . MET B 1 59 ? -2.096 -24.25 -10.453 1 98.19 59 MET B N 1
ATOM 1214 C CA . MET B 1 59 ? -0.703 -24.641 -10.664 1 98.19 59 MET B CA 1
ATOM 1215 C C . MET B 1 59 ? -0.583 -25.641 -11.805 1 98.19 59 MET B C 1
ATOM 1217 O O . MET B 1 59 ? -0.388 -26.844 -11.57 1 98.19 59 MET B O 1
ATOM 1221 N N . ALA B 1 60 ? -0.667 -25.109 -13.016 1 97.19 60 ALA B N 1
ATOM 1222 C CA . ALA B 1 60 ? -0.585 -25.906 -14.242 1 97.19 60 ALA B CA 1
ATOM 1223 C C . ALA B 1 60 ? 0.205 -25.172 -15.32 1 97.19 60 ALA B C 1
ATOM 1225 O O . ALA B 1 60 ? 0.167 -23.953 -15.398 1 97.19 60 ALA B O 1
ATOM 1226 N N . PRO B 1 61 ? 0.875 -25.969 -16.125 1 96.25 61 PRO B N 1
ATOM 1227 C CA . PRO B 1 61 ? 1.621 -25.328 -17.203 1 96.25 61 PRO B CA 1
ATOM 1228 C C . PRO B 1 61 ? 0.746 -24.406 -18.062 1 96.25 61 PRO B C 1
ATOM 1230 O O . PRO B 1 61 ? -0.41 -24.734 -18.344 1 96.25 61 PRO B O 1
ATOM 1233 N N . GLY B 1 62 ? 1.291 -23.203 -18.359 1 95.94 62 GLY B N 1
ATOM 1234 C CA . GLY B 1 62 ? 0.603 -22.281 -19.234 1 95.94 62 GLY B CA 1
ATOM 1235 C C . GLY B 1 62 ? -0.359 -21.359 -18.516 1 95.94 62 GLY B C 1
ATOM 1236 O O . GLY B 1 62 ? -0.968 -20.484 -19.125 1 95.94 62 GLY B O 1
ATOM 1237 N N . GLU B 1 63 ? -0.474 -21.406 -17.203 1 96.62 63 GLU B N 1
ATOM 1238 C CA . GLU B 1 63 ? -1.451 -20.641 -16.438 1 96.62 63 GLU B CA 1
ATOM 1239 C C . GLU B 1 63 ? -0.821 -19.375 -15.852 1 96.62 63 GLU B C 1
ATOM 1241 O O . GLU B 1 63 ? -1.476 -18.641 -15.117 1 96.62 63 GLU B O 1
ATOM 1246 N N . GLY B 1 64 ? 0.381 -19.109 -16.172 1 97.75 64 GLY B N 1
ATOM 1247 C CA . GLY B 1 64 ? 1.123 -18.016 -15.562 1 97.75 64 GLY B CA 1
ATOM 1248 C C . GLY B 1 64 ? 0.415 -16.672 -15.68 1 97.75 64 GLY B C 1
ATOM 1249 O O . GLY B 1 64 ? 0.303 -15.945 -14.695 1 97.75 64 GLY B O 1
ATOM 1250 N N . GLU B 1 65 ? -0.029 -16.406 -16.891 1 98.12 65 GLU B N 1
ATOM 1251 C CA . GLU B 1 65 ? -0.705 -15.133 -17.109 1 98.12 65 GLU B CA 1
ATOM 1252 C C . GLU B 1 65 ? -2.018 -15.062 -16.344 1 98.12 65 GLU B C 1
ATOM 1254 O O . GLU B 1 65 ? -2.344 -14.023 -15.75 1 98.12 65 GLU B O 1
ATOM 1259 N N . VAL B 1 66 ? -2.734 -16.203 -16.359 1 98.12 66 VAL B N 1
ATOM 1260 C CA . VAL B 1 66 ? -3.998 -16.266 -15.633 1 98.12 66 VAL B CA 1
ATOM 1261 C C . VAL B 1 66 ? -3.75 -16.062 -14.141 1 98.12 66 VAL B C 1
ATOM 1263 O O . VAL B 1 66 ? -4.43 -15.25 -13.508 1 98.12 66 VAL B O 1
ATOM 1266 N N . VAL B 1 67 ? -2.818 -16.703 -13.57 1 98.81 67 VAL B N 1
ATOM 1267 C CA . VAL B 1 67 ? -2.475 -16.594 -12.156 1 98.81 67 VAL B CA 1
ATOM 1268 C C . VAL B 1 67 ? -2.066 -15.156 -11.828 1 98.81 67 VAL B C 1
ATOM 1270 O O . VAL B 1 67 ? -2.533 -14.586 -10.844 1 98.81 67 VAL B O 1
ATOM 1273 N N . ALA B 1 68 ? -1.247 -14.602 -12.648 1 98.88 68 ALA B N 1
ATOM 1274 C CA . ALA B 1 68 ? -0.796 -13.227 -12.461 1 98.88 68 ALA B CA 1
ATOM 1275 C C . ALA B 1 68 ? -1.978 -12.258 -12.414 1 98.88 68 ALA B C 1
ATOM 1277 O O . ALA B 1 68 ? -2.061 -11.406 -11.523 1 98.88 68 ALA B O 1
ATOM 1278 N N . ASP B 1 69 ? -2.857 -12.398 -13.344 1 98.88 69 ASP B N 1
ATOM 1279 C CA . ASP B 1 69 ? -4.02 -11.516 -13.414 1 98.88 69 ASP B CA 1
ATOM 1280 C C . ASP B 1 69 ? -4.887 -11.656 -12.164 1 98.88 69 ASP B C 1
ATOM 1282 O O . ASP B 1 69 ? -5.41 -10.664 -11.648 1 98.88 69 ASP B O 1
ATOM 1286 N N . LEU B 1 70 ? -5.039 -12.859 -11.727 1 98.94 70 LEU B N 1
ATOM 1287 C CA . LEU B 1 70 ? -5.859 -13.109 -10.539 1 98.94 70 LEU B CA 1
ATOM 1288 C C . LEU B 1 70 ? -5.211 -12.516 -9.297 1 98.94 70 LEU B C 1
ATOM 1290 O O . LEU B 1 70 ? -5.906 -12.031 -8.398 1 98.94 70 LEU B O 1
ATOM 1294 N N . ILE B 1 71 ? -3.889 -12.57 -9.188 1 98.94 71 ILE B N 1
ATOM 1295 C CA . ILE B 1 71 ? -3.18 -11.969 -8.07 1 98.94 71 ILE B CA 1
ATOM 1296 C C . ILE B 1 71 ? -3.408 -10.461 -8.062 1 98.94 71 ILE B C 1
ATOM 1298 O O . ILE B 1 71 ? -3.701 -9.875 -7.016 1 98.94 71 ILE B O 1
ATOM 1302 N N . VAL B 1 72 ? -3.291 -9.852 -9.211 1 99 72 VAL B N 1
ATOM 1303 C CA . VAL B 1 72 ? -3.531 -8.414 -9.32 1 99 72 VAL B CA 1
ATOM 1304 C C . VAL B 1 72 ? -4.961 -8.102 -8.891 1 99 72 VAL B C 1
ATOM 1306 O O . VAL B 1 72 ? -5.195 -7.148 -8.141 1 99 72 VAL B O 1
ATOM 1309 N N . ALA B 1 73 ? -5.875 -8.898 -9.32 1 98.94 73 ALA B N 1
ATOM 1310 C CA . ALA B 1 73 ? -7.285 -8.688 -9.008 1 98.94 73 ALA B CA 1
ATOM 1311 C C . ALA B 1 73 ? -7.547 -8.859 -7.512 1 98.94 73 ALA B C 1
ATOM 1313 O O . ALA B 1 73 ? -8.289 -8.078 -6.91 1 98.94 73 ALA B O 1
ATOM 1314 N N . ALA B 1 74 ? -6.992 -9.867 -6.918 1 98.94 74 ALA B N 1
ATOM 1315 C CA . ALA B 1 74 ? -7.152 -10.094 -5.484 1 98.94 74 ALA B CA 1
ATOM 1316 C C . ALA B 1 74 ? -6.531 -8.961 -4.676 1 98.94 74 ALA B C 1
ATOM 1318 O O . ALA B 1 74 ? -7.094 -8.531 -3.664 1 98.94 74 ALA B O 1
ATOM 1319 N N . HIS B 1 75 ? -5.438 -8.516 -5.133 1 98.94 75 HIS B N 1
ATOM 1320 C CA . HIS B 1 75 ? -4.809 -7.375 -4.48 1 98.94 75 HIS B CA 1
ATOM 1321 C C . HIS B 1 75 ? -5.684 -6.129 -4.582 1 98.94 75 HIS B C 1
ATOM 1323 O O . HIS B 1 75 ? -5.824 -5.383 -3.607 1 98.94 75 HIS B O 1
ATOM 1329 N N . ALA B 1 76 ? -6.234 -5.887 -5.723 1 98.94 76 ALA B N 1
ATOM 1330 C CA . ALA B 1 76 ? -7.121 -4.742 -5.914 1 98.94 76 ALA B CA 1
ATOM 1331 C C . ALA B 1 76 ? -8.312 -4.812 -4.965 1 98.94 76 ALA B C 1
ATOM 1333 O O . ALA B 1 76 ? -8.719 -3.795 -4.395 1 98.94 76 ALA B O 1
ATOM 1334 N N . ASP B 1 77 ? -8.844 -5.961 -4.852 1 98.94 77 ASP B N 1
ATOM 1335 C CA . ASP B 1 77 ? -9.938 -6.184 -3.91 1 98.94 77 ASP B CA 1
ATOM 1336 C C . ASP B 1 77 ? -9.516 -5.836 -2.484 1 98.94 77 ASP B C 1
ATOM 1338 O O . ASP B 1 77 ? -10.195 -5.07 -1.799 1 98.94 77 ASP B O 1
ATOM 1342 N N . ALA B 1 78 ? -8.398 -6.363 -2.033 1 98.94 78 ALA B N 1
ATOM 1343 C CA . ALA B 1 78 ? -7.871 -6.109 -0.694 1 98.94 78 ALA B CA 1
ATOM 1344 C C . ALA B 1 78 ? -7.562 -4.625 -0.499 1 98.94 78 ALA B C 1
ATOM 1346 O O . ALA B 1 78 ? -7.879 -4.051 0.545 1 98.94 78 ALA B O 1
ATOM 1347 N N . LYS B 1 79 ? -6.973 -4.102 -1.519 1 98.75 79 LYS B N 1
ATOM 1348 C CA . LYS B 1 79 ? -6.555 -2.707 -1.436 1 98.75 79 LYS B CA 1
ATOM 1349 C C . LYS B 1 79 ? -7.758 -1.779 -1.305 1 98.75 79 LYS B C 1
ATOM 1351 O O . LYS B 1 79 ? -7.723 -0.808 -0.547 1 98.75 79 LYS B O 1
ATOM 1356 N N . ARG B 1 80 ? -8.766 -2.023 -2.025 1 98.56 80 ARG B N 1
ATOM 1357 C CA . ARG B 1 80 ? -10 -1.246 -1.926 1 98.56 80 ARG B CA 1
ATOM 1358 C C . ARG B 1 80 ? -10.578 -1.314 -0.516 1 98.56 80 ARG B C 1
ATOM 1360 O O . ARG B 1 80 ? -10.93 -0.287 0.066 1 98.56 80 ARG B O 1
ATOM 1367 N N . LYS B 1 81 ? -10.656 -2.48 -0.016 1 98.75 81 LYS B N 1
ATOM 1368 C CA . LYS B 1 81 ? -11.164 -2.691 1.334 1 98.75 81 LYS B CA 1
ATOM 1369 C C . LYS B 1 81 ? -10.273 -2.02 2.373 1 98.75 81 LYS B C 1
ATOM 1371 O O . LYS B 1 81 ? -10.766 -1.426 3.334 1 98.75 81 LYS B O 1
ATOM 1376 N N . LEU B 1 82 ? -9.016 -2.141 2.17 1 98.56 82 LEU B N 1
ATOM 1377 C CA . LEU B 1 82 ? -8.055 -1.535 3.086 1 98.56 82 LEU B CA 1
ATOM 1378 C C . LEU B 1 82 ? -8.219 -0.019 3.115 1 98.56 82 LEU B C 1
ATOM 1380 O O . LEU B 1 82 ? -8.258 0.584 4.191 1 98.56 82 LEU B O 1
ATOM 1384 N N . ASP B 1 83 ? -8.32 0.535 1.972 1 98 83 ASP B N 1
ATOM 1385 C CA . ASP B 1 83 ? -8.5 1.98 1.874 1 98 83 ASP B CA 1
ATOM 1386 C C . ASP B 1 83 ? -9.773 2.424 2.596 1 98 83 ASP B C 1
ATOM 1388 O O . ASP B 1 83 ? -9.766 3.43 3.307 1 98 83 ASP B O 1
ATOM 1392 N N . GLU B 1 84 ? -10.781 1.724 2.459 1 98.19 84 GLU B N 1
ATOM 1393 C CA . GLU B 1 84 ? -12.055 2.035 3.1 1 98.19 84 GLU B CA 1
ATOM 1394 C C . GLU B 1 84 ? -11.953 1.939 4.617 1 98.19 84 GLU B C 1
ATOM 1396 O O . GLU B 1 84 ? -12.43 2.816 5.336 1 98.19 84 GLU B O 1
ATOM 1401 N N . LYS B 1 85 ? -11.336 0.896 5.027 1 98 85 LYS B N 1
ATOM 1402 C CA . LYS B 1 85 ? -11.188 0.689 6.465 1 9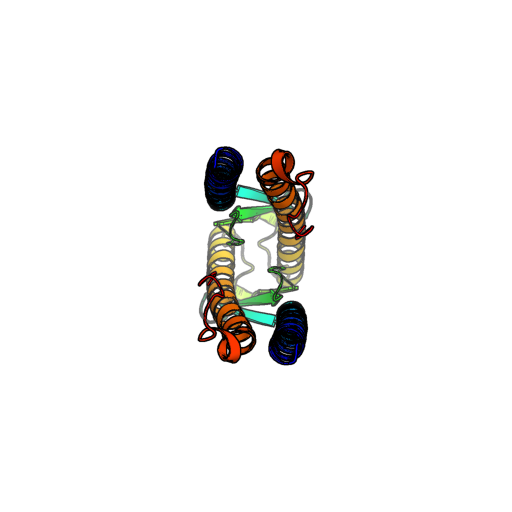8 85 LYS B CA 1
ATOM 1403 C C . LYS B 1 85 ? -10.281 1.751 7.086 1 98 85 LYS B C 1
ATOM 1405 O O . LYS B 1 85 ? -10.555 2.236 8.188 1 98 85 LYS B O 1
ATOM 1410 N N . GLN B 1 86 ? -9.227 2.061 6.418 1 97.25 86 GLN B N 1
ATOM 1411 C CA . GLN B 1 86 ? -8.344 3.121 6.879 1 97.25 86 GLN B CA 1
ATOM 1412 C C . GLN B 1 86 ? -9.086 4.449 6.996 1 97.25 86 GLN B C 1
ATOM 1414 O O . GLN B 1 86 ? -8.953 5.156 8 1 97.25 86 GLN B O 1
ATOM 1419 N N . ALA B 1 87 ? -9.883 4.75 6.027 1 95.94 87 ALA B N 1
ATOM 1420 C CA . ALA B 1 87 ? -10.672 5.977 6.027 1 95.94 87 ALA B CA 1
ATOM 1421 C C . ALA B 1 87 ? -11.648 6 7.203 1 95.94 87 ALA B C 1
ATOM 1423 O O . ALA B 1 87 ? -11.828 7.035 7.848 1 95.94 87 ALA B O 1
ATOM 1424 N N . GLU B 1 88 ? -12.195 4.934 7.48 1 96.44 88 GLU B N 1
ATOM 1425 C CA . GLU B 1 88 ? -13.133 4.816 8.594 1 96.44 88 GLU B CA 1
ATOM 1426 C C . GLU B 1 88 ? -12.438 5.039 9.93 1 96.44 88 GLU B C 1
ATOM 1428 O O . GLU B 1 88 ? -12.938 5.773 10.781 1 96.44 88 GLU B O 1
ATOM 1433 N N . VAL B 1 89 ? -11.289 4.383 10.062 1 96.44 89 VAL B N 1
ATOM 1434 C CA . VAL B 1 89 ? -10.523 4.508 11.297 1 96.44 89 VAL B CA 1
ATOM 1435 C C . VAL B 1 89 ? -10.125 5.965 11.516 1 96.44 89 VAL B C 1
ATOM 1437 O O . VAL B 1 89 ? -10.242 6.492 12.625 1 96.44 89 VAL B O 1
ATOM 1440 N N . MET B 1 90 ? -9.719 6.645 10.484 1 93.38 90 MET B N 1
ATOM 1441 C CA . MET B 1 90 ? -9.297 8.039 10.562 1 93.38 90 MET B CA 1
ATOM 1442 C C . MET B 1 90 ? -10.484 8.953 10.836 1 93.38 90 MET B C 1
ATOM 1444 O O . MET B 1 90 ? -10.375 9.898 11.617 1 93.38 90 MET B O 1
ATOM 1448 N N . ARG B 1 91 ? -11.594 8.672 10.242 1 92.69 91 ARG B N 1
ATOM 1449 C CA . ARG B 1 91 ? -12.82 9.43 10.484 1 92.69 91 ARG B CA 1
ATOM 1450 C C . ARG B 1 91 ? -13.25 9.32 11.938 1 92.69 91 ARG B C 1
ATOM 1452 O O . ARG B 1 91 ? -13.656 10.312 12.555 1 92.69 91 ARG B O 1
ATOM 1459 N N . GLU B 1 92 ? -13.156 8.172 12.422 1 93.25 92 GLU B N 1
ATOM 1460 C CA . GLU B 1 92 ? -13.516 7.934 13.812 1 93.25 92 GLU B CA 1
ATOM 1461 C C . GLU B 1 92 ? -12.602 8.695 14.766 1 93.25 92 GLU B C 1
ATOM 1463 O O . GLU B 1 92 ? -13.039 9.195 15.797 1 93.25 92 GLU B O 1
ATOM 1468 N N . ALA B 1 93 ? -11.352 8.734 14.391 1 91.38 93 ALA B N 1
ATOM 1469 C CA . ALA B 1 93 ? -10.359 9.414 15.227 1 91.38 93 ALA B CA 1
ATOM 1470 C C . ALA B 1 93 ? -10.539 10.93 15.164 1 91.38 93 ALA B C 1
ATOM 1472 O O . ALA B 1 93 ? -10.414 11.617 16.172 1 91.38 93 ALA B O 1
ATOM 1473 N N . ALA B 1 94 ? -10.875 11.438 13.969 1 85.44 94 ALA B N 1
ATOM 1474 C CA . ALA B 1 94 ? -10.961 12.875 13.758 1 85.44 94 ALA B CA 1
ATOM 1475 C C . ALA B 1 94 ? -12.391 13.375 13.977 1 85.44 94 ALA B C 1
ATOM 1477 O O . ALA B 1 94 ? -12.617 14.57 14.141 1 85.44 94 ALA B O 1
ATOM 1478 N N . GLY B 1 95 ? -13.375 12.508 13.82 1 78.88 95 GLY B N 1
ATOM 1479 C CA . GLY B 1 95 ? -14.797 12.828 13.836 1 78.88 95 GLY B CA 1
ATOM 1480 C C . GLY B 1 95 ? -15.172 13.828 14.914 1 78.88 95 GLY B C 1
ATOM 1481 O O . GLY B 1 95 ? -15.75 14.875 14.625 1 78.88 95 GLY B O 1
ATOM 1482 N N . PRO B 1 96 ? -14.789 13.586 16.125 1 70.94 96 PRO B N 1
ATOM 1483 C CA . PRO B 1 96 ? -15.195 14.5 17.203 1 70.94 96 PRO B CA 1
ATOM 1484 C C . PRO B 1 96 ? -14.609 15.898 17.031 1 70.94 96 PRO B C 1
ATOM 1486 O O . PRO B 1 96 ? -15.148 16.859 17.578 1 70.94 96 PRO B O 1
ATOM 1489 N N . PHE B 1 97 ? -13.586 15.953 16.141 1 72.19 97 PHE B N 1
ATOM 1490 C CA . PHE B 1 97 ? -12.883 17.219 16.016 1 72.19 97 PHE B CA 1
ATOM 1491 C C . PHE B 1 97 ? -13.219 17.906 14.688 1 72.19 97 PHE B C 1
ATOM 1493 O O . PHE B 1 97 ? -12.891 19.062 14.484 1 72.19 97 PHE B O 1
ATOM 1500 N N . ALA B 1 98 ? -13.742 17.234 13.648 1 67.5 98 ALA B N 1
ATOM 1501 C CA . ALA B 1 98 ? -14.031 17.719 12.297 1 67.5 98 ALA B CA 1
ATOM 1502 C C . ALA B 1 98 ? -14.898 18.969 12.336 1 67.5 98 ALA B C 1
ATOM 1504 O O . ALA B 1 98 ? -14.836 19.812 11.438 1 67.5 98 ALA B O 1
ATOM 1505 N N . GLY B 1 99 ? -15.586 19.203 13.367 1 61.16 99 GLY B N 1
ATOM 1506 C CA . GLY B 1 99 ? -16.484 20.344 13.477 1 61.16 99 GLY B CA 1
ATOM 1507 C C . GLY B 1 99 ? -15.898 21.484 14.297 1 61.16 99 GLY B C 1
ATOM 1508 O O . GLY B 1 99 ? -16.578 22.484 14.531 1 61.16 99 GLY B O 1
ATOM 1509 N N . MET B 1 100 ? -14.688 21.234 14.703 1 60.81 100 MET B N 1
ATOM 1510 C CA . MET B 1 100 ? -14.18 22.281 15.586 1 60.81 100 MET B CA 1
ATOM 1511 C C . MET B 1 100 ? -13.773 23.516 14.781 1 60.81 100 MET B C 1
ATOM 1513 O O . MET B 1 100 ? -13.18 23.391 13.711 1 60.81 100 MET B O 1
ATOM 1517 N N . PRO B 1 101 ? -14.094 24.734 15.109 1 56.88 101 PRO B N 1
ATOM 1518 C CA . PRO B 1 101 ? -13.742 26.016 14.508 1 56.88 101 PRO B CA 1
ATOM 1519 C C . PRO B 1 101 ? -12.234 26.234 14.398 1 56.88 101 PRO B C 1
ATOM 1521 O O . PRO B 1 101 ? -11.492 25.938 15.336 1 56.88 101 PRO B O 1
ATOM 1524 N N . GLY B 1 102 ? -11.664 26.594 13.148 1 53.09 102 GLY B N 1
ATOM 1525 C CA . GLY B 1 102 ? -10.258 26.938 12.984 1 53.09 102 GLY B CA 1
ATOM 1526 C C . GLY B 1 102 ? -9.422 25.781 12.438 1 53.09 102 GLY B C 1
ATOM 1527 O O . GLY B 1 102 ? -8.25 25.969 12.109 1 53.09 102 GLY B O 1
ATOM 1528 N N . MET B 1 103 ? -9.883 24.609 12.781 1 54.56 103 MET B N 1
ATOM 1529 C CA . MET B 1 103 ? -9.039 23.531 12.289 1 54.56 103 MET B CA 1
ATOM 1530 C C . MET B 1 103 ? -9.188 23.375 10.773 1 54.56 103 MET B C 1
ATOM 1532 O O . MET B 1 103 ? -10.305 23.328 10.258 1 54.56 103 MET B O 1
ATOM 1536 N N . PRO B 1 104 ? -8.227 23.766 10.078 1 50.41 104 PRO B N 1
ATOM 1537 C CA . PRO B 1 104 ? -8.266 23.594 8.625 1 50.41 104 PRO B CA 1
ATOM 1538 C C . PRO B 1 104 ? -8.797 22.234 8.195 1 50.41 104 PRO B C 1
ATOM 1540 O O . PRO B 1 104 ? -8.602 21.234 8.906 1 50.41 104 PRO B O 1
ATOM 1543 N N . LYS B 1 105 ? -9.906 22.219 7.422 1 47.88 105 LYS B N 1
ATOM 1544 C CA . LYS B 1 105 ? -10.453 21 6.824 1 47.88 105 LYS B CA 1
ATOM 1545 C C . LYS B 1 105 ? -9.336 20.125 6.246 1 47.88 105 LYS B C 1
ATOM 1547 O O . LYS B 1 105 ? -8.945 20.297 5.09 1 47.88 105 LYS B O 1
ATOM 1552 N N . LEU B 1 106 ? -8.352 19.875 6.926 1 44.59 106 LEU B N 1
ATOM 1553 C CA . LEU B 1 106 ? -7.301 19.094 6.273 1 44.59 106 LEU B CA 1
ATOM 1554 C C . LEU B 1 106 ? -7.863 17.828 5.66 1 44.59 106 LEU B C 1
ATOM 1556 O O . LEU B 1 106 ? -7.148 17.094 4.969 1 44.59 106 LEU B O 1
ATOM 1560 N N . PHE B 1 107 ? -8.906 17.125 6.188 1 39.62 107 PHE B N 1
ATOM 1561 C CA . PHE B 1 107 ? -9.492 16.016 5.422 1 39.62 107 PHE B CA 1
ATOM 1562 C C . PHE B 1 107 ? -10.742 16.484 4.688 1 39.62 107 PHE B C 1
ATOM 1564 O O . PHE B 1 107 ? -11.43 17.391 5.137 1 39.62 107 PHE B O 1
#

Secondary structure (DSSP, 8-state):
-HHHHHHHHHHHHHHHHHHHHHHHHHH-EEEEEEGGGTEEEEEETTS-EEEEEE-GGG-STT-HHHHHHHHHHHHHHHHHHHHHHHHHHHHHHHHHHHTSTTS----/-HHHHHHHHHHHHHHHHHHHHHHHHHH-EEEEEEGGGTEEEEEETTS-EEEEEE-GGG-STT-HHHHHHHHHHHHHHHHHHHHHHHHHHHHHHHHHHHTSTTS----

pLDDT: mean 91.14, std 13.72, range [39.22, 99.0]

Nearest PDB structures (foldseek):
  1pug-assembly2_C  TM=9.447E-01  e=5.569E-07  Escherichia coli
  1pug-assembly1_A  TM=8.050E-01  e=1.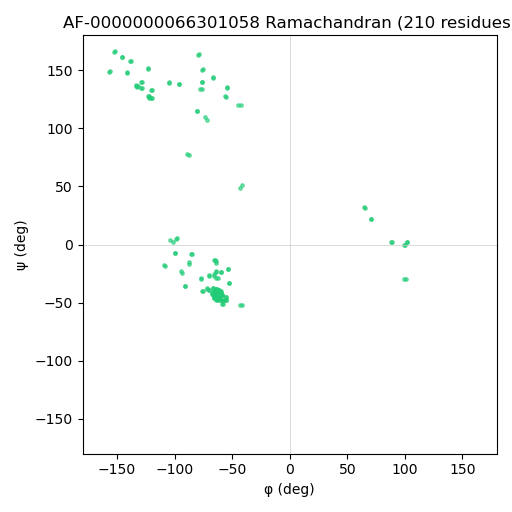764E-07  Escherichia coli
  1ybx-assembly1_A  TM=9.258E-01  e=1.758E-06  Acetivibrio thermocellus
  1pug-assembly1_B  TM=9.123E-01  e=2.420E-06  Escherichia coli
  5yrx-assembly1_A-2  TM=9.181E-01  e=6.723E-06  Mycobacterium tuberculosis H37Rv

Sequence (214 aa):
MKDLNSLMKQAQAMQQKLADAQGRIAEMEVEGTSGGGMVKLVLKGTGELARVDLDESLMAPGEGEVVADLIVAAHADAKRKLDEKQAEVMREAAGPFAGMPGMPKLFMKDLNSLMKQAQAMQQKLADAQGRIAEMEVEGTSGGGMVKLVLKGTGELARVDLDESLMAPGEGEVVADLIVAAHADAKRKLDEKQAEVMREAAGPFAGMPGMPKLF

InterPro domains:
  IPR004401 Nucleoid-associated protein YbaB/EbfC [MF_00274] (2-94)
  IPR004401 Nucleoid-associated protein YbaB/EbfC [PF02575] (8-95)
  IPR004401 Nucleoid-associated protein YbaB/EbfC [PIRSF004555] (1-105)
  IPR004401 Nucleoid-associated protein YbaB/EbfC [PTHR33449] (1-103)
  IPR004401 Nucleoid-associated protein YbaB/EbfC [TIGR00103] (3-100)
  IPR036894 Nucleoid-associated protein YbaB-like domain superfamily [G3DSA:3.30.1310.10] (1-107)
  IPR036894 Nucleoid-associated protein YbaB-like domain superfamily [SSF82607] (8-103)

Solvent-accessible surface area (backbone atoms only — not comparable to full-atom values): 11340 Å² total; per-residue (Å²): 107,70,66,56,53,53,50,52,53,49,52,53,50,49,54,51,35,48,53,50,38,51,53,52,37,59,68,35,73,31,71,13,49,21,79,93,60,38,29,34,32,30,33,32,51,77,66,47,60,76,43,55,46,55,41,64,89,58,27,31,74,88,30,38,66,59,51,27,53,33,51,36,46,10,47,51,44,16,50,54,52,42,52,52,51,51,51,50,45,48,43,64,46,41,51,90,52,73,76,44,87,87,60,71,75,78,117,107,70,66,55,54,53,49,52,54,49,52,52,50,49,53,52,34,48,53,50,36,52,52,52,38,59,68,34,74,30,71,12,48,21,78,92,59,38,28,36,33,31,30,32,52,78,66,47,60,76,44,55,44,55,41,64,87,58,28,32,75,88,29,38,66,59,52,28,52,33,50,36,45,10,47,51,44,16,49,54,53,43,53,52,50,51,51,49,46,48,42,64,46,41,49,88,54,74,76,46,85,87,60,71,76,79,118